Protein AF-A0A330LVT3-F1 (afdb_monomer)

Secondary structure (DSSP, 8-state):
----------------------------GGGTTTS-PPPPPHHHHHHHHHHHTTS-TT--HHHHHHHTTEEEEPPHHHHTTTGGGGTTS---GGGTT---TTS-HHHHHHHHHHHT--EEEEEETTTEEEEESSSSS-EEEEE-SSSEEEE---SSHHHHHHHHHHHHHHSTTTTTS-EEEEE--SSSHHHHTTHHHHHHH-TT-EEE--TTHHHHHHHH-

Structure (mmCIF, N/CA/C/O backbone):
data_AF-A0A330LVT3-F1
#
_entry.id   AF-A0A330LVT3-F1
#
loop_
_atom_site.group_PDB
_atom_site.id
_atom_site.type_symbol
_atom_site.label_atom_id
_atom_site.label_alt_id
_atom_site.label_comp_id
_atom_site.label_asym_id
_atom_site.label_entity_id
_atom_site.label_seq_id
_atom_site.pdbx_PDB_ins_code
_atom_site.Cartn_x
_atom_site.Cartn_y
_atom_site.Cartn_z
_atom_site.occupancy
_atom_site.B_iso_or_equiv
_atom_site.auth_seq_id
_atom_site.auth_comp_id
_atom_site.auth_asym_id
_atom_site.auth_atom_id
_atom_site.pdbx_PDB_model_num
ATOM 1 N N . MET A 1 1 ? 14.442 -32.867 -92.310 1.00 44.59 1 MET A N 1
ATOM 2 C CA . MET A 1 1 ? 15.066 -33.513 -91.132 1.00 44.59 1 MET A CA 1
ATOM 3 C C . MET A 1 1 ? 15.696 -32.451 -90.249 1.00 44.59 1 MET A C 1
ATOM 5 O O . MET A 1 1 ? 16.563 -31.747 -90.744 1.00 44.59 1 MET A O 1
ATOM 9 N N . LYS A 1 2 ? 15.258 -32.396 -88.984 1.00 39.38 2 LYS A N 1
ATOM 10 C CA . LYS A 1 2 ? 15.929 -31.926 -87.750 1.00 39.38 2 LYS A CA 1
ATOM 11 C C . LYS A 1 2 ? 14.963 -31.076 -86.918 1.00 39.38 2 LYS A C 1
ATOM 13 O O . LYS A 1 2 ? 14.725 -29.909 -87.192 1.00 39.38 2 LYS A O 1
ATOM 18 N N . LYS A 1 3 ? 14.361 -31.762 -85.945 1.00 43.44 3 LYS A N 1
ATOM 19 C CA . LYS A 1 3 ? 13.632 -31.210 -84.804 1.00 43.44 3 LYS A CA 1
ATOM 20 C C . LYS A 1 3 ? 14.670 -30.663 -83.822 1.00 43.44 3 LYS A C 1
ATOM 22 O O . LYS A 1 3 ? 15.648 -31.368 -83.578 1.00 43.44 3 LYS A O 1
ATOM 27 N N . THR A 1 4 ? 14.416 -29.516 -83.202 1.00 46.78 4 THR A N 1
ATOM 28 C CA . THR A 1 4 ? 15.104 -29.155 -81.955 1.00 46.78 4 THR A CA 1
ATOM 29 C C . THR A 1 4 ? 14.093 -28.546 -80.997 1.00 46.78 4 THR A C 1
ATOM 31 O O . THR A 1 4 ? 13.747 -27.373 -81.077 1.00 46.78 4 THR A O 1
ATOM 34 N N . THR A 1 5 ? 13.570 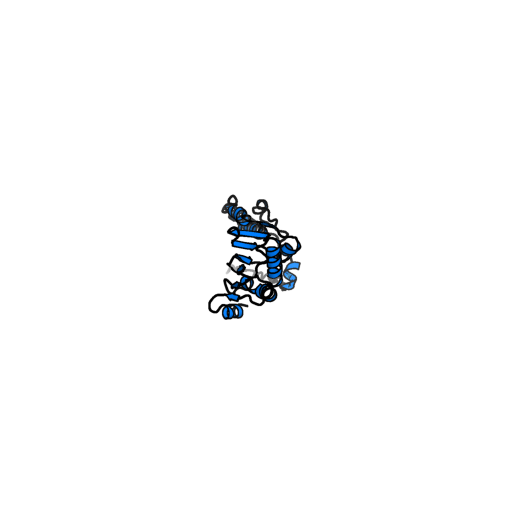-29.404 -80.129 1.00 47.59 5 THR A N 1
ATOM 35 C CA . THR A 1 5 ? 12.741 -29.058 -78.979 1.00 47.59 5 THR A CA 1
ATOM 36 C C . THR A 1 5 ? 13.689 -28.652 -77.852 1.00 47.59 5 THR A C 1
ATOM 38 O O . THR A 1 5 ? 14.523 -29.460 -77.446 1.00 47.59 5 THR A O 1
ATOM 41 N N . LEU A 1 6 ? 13.606 -27.414 -77.365 1.00 42.19 6 LEU A N 1
ATOM 42 C CA . LEU A 1 6 ? 14.367 -26.966 -76.199 1.00 42.19 6 LEU A CA 1
ATOM 43 C C . LEU A 1 6 ? 13.593 -27.375 -74.938 1.00 42.19 6 LEU A C 1
ATOM 45 O O . LEU A 1 6 ? 12.567 -26.782 -74.617 1.00 42.19 6 LEU A O 1
ATOM 49 N N . ALA A 1 7 ? 14.049 -28.429 -74.264 1.00 43.19 7 ALA A N 1
ATOM 50 C CA . ALA A 1 7 ? 13.515 -28.857 -72.976 1.00 43.19 7 ALA A CA 1
ATOM 51 C C . ALA A 1 7 ? 14.253 -28.116 -71.850 1.00 43.19 7 ALA A C 1
ATOM 53 O O . ALA A 1 7 ? 15.468 -28.247 -71.708 1.00 43.19 7 ALA A O 1
ATOM 54 N N . ILE A 1 8 ? 13.518 -27.339 -71.054 1.00 46.09 8 ILE A N 1
ATOM 55 C CA . ILE A 1 8 ? 14.016 -26.733 -69.816 1.00 46.09 8 ILE A CA 1
ATOM 56 C C . ILE A 1 8 ? 13.944 -27.811 -68.731 1.00 46.09 8 ILE A C 1
ATOM 58 O O . ILE A 1 8 ? 12.859 -28.200 -68.304 1.00 46.09 8 ILE A O 1
ATOM 62 N N . VAL A 1 9 ? 15.100 -28.314 -68.301 1.00 44.47 9 VAL A N 1
ATOM 63 C CA . VAL A 1 9 ? 15.217 -29.193 -67.133 1.00 44.47 9 VAL A CA 1
ATOM 64 C C . VAL A 1 9 ? 15.277 -28.301 -65.896 1.00 44.47 9 VAL A C 1
ATOM 66 O O . VAL A 1 9 ? 16.320 -27.734 -65.584 1.00 44.47 9 VAL A O 1
ATOM 69 N N . ILE A 1 10 ? 14.149 -28.152 -65.201 1.00 49.84 10 ILE A N 1
ATOM 70 C CA . ILE A 1 10 ? 14.133 -27.648 -63.825 1.00 49.84 10 ILE A CA 1
ATOM 71 C C . ILE A 1 10 ? 14.591 -28.814 -62.952 1.00 49.84 10 ILE A C 1
ATOM 73 O O . ILE A 1 10 ? 13.830 -29.747 -62.698 1.00 49.84 10 ILE A O 1
ATOM 77 N N . SER A 1 11 ? 15.855 -28.799 -62.533 1.00 46.47 11 SER A N 1
ATOM 78 C CA . SER A 1 11 ? 16.334 -29.694 -61.487 1.00 46.47 11 SER A CA 1
ATOM 79 C C . SER A 1 11 ? 15.692 -29.275 -60.165 1.00 46.47 11 SER A C 1
ATOM 81 O O . SER A 1 11 ? 16.076 -28.296 -59.528 1.00 46.47 11 SER A O 1
ATOM 83 N N . SER A 1 12 ? 14.680 -30.026 -59.746 1.00 46.94 12 SER A N 1
ATOM 84 C CA . SER A 1 12 ? 14.160 -29.995 -58.387 1.00 46.94 12 SER A CA 1
ATOM 85 C C . SER A 1 12 ? 15.237 -30.517 -57.431 1.00 46.94 12 SER A C 1
ATOM 87 O O . SER A 1 12 ? 15.300 -31.712 -57.145 1.00 46.94 12 SER A O 1
ATOM 89 N N . LEU A 1 13 ? 16.106 -29.631 -56.940 1.00 45.09 13 LEU A N 1
ATOM 90 C CA . LEU A 1 13 ? 16.836 -29.877 -55.700 1.00 45.09 13 LEU A CA 1
ATOM 91 C C . LEU A 1 13 ? 15.829 -29.780 -54.552 1.00 45.09 13 LEU A C 1
ATOM 93 O O . LEU A 1 13 ? 15.596 -28.713 -53.991 1.00 45.09 13 LEU A O 1
ATOM 97 N N . SER A 1 14 ? 15.206 -30.905 -54.213 1.00 52.53 14 SER A N 1
ATOM 98 C CA . SER A 1 14 ? 14.571 -31.074 -52.913 1.00 52.53 14 SER A CA 1
ATOM 99 C C . SER A 1 14 ? 15.683 -31.151 -51.868 1.00 52.53 14 SER A C 1
ATOM 101 O O . SER A 1 14 ? 16.229 -32.222 -51.603 1.00 52.53 14 SER A O 1
ATOM 103 N N . LEU A 1 15 ? 16.066 -30.002 -51.312 1.00 50.75 15 LEU A N 1
ATOM 104 C CA . LEU A 1 15 ? 16.794 -29.971 -50.051 1.00 50.75 15 LEU A CA 1
ATOM 105 C C . LEU A 1 15 ? 15.863 -30.559 -48.994 1.00 50.75 15 LEU A C 1
ATOM 107 O O . LEU A 1 15 ? 14.790 -30.014 -48.734 1.00 50.75 15 LEU A O 1
ATOM 111 N N . SER A 1 16 ? 16.263 -31.682 -48.408 1.00 48.62 16 SER A N 1
ATOM 112 C CA . SER A 1 16 ? 15.672 -32.180 -47.174 1.00 48.62 16 SER A CA 1
ATOM 113 C C . SER A 1 16 ? 15.855 -31.087 -46.125 1.00 48.62 16 SER A C 1
ATOM 115 O O . SER A 1 16 ? 16.943 -30.929 -45.572 1.00 48.62 16 SER A O 1
ATOM 117 N N . VAL A 1 17 ? 14.821 -30.281 -45.888 1.00 50.72 17 VAL A N 1
ATOM 118 C CA . VAL A 1 17 ? 14.767 -29.441 -44.696 1.00 50.72 17 VAL A CA 1
ATOM 119 C C . VAL A 1 17 ? 14.735 -30.419 -43.534 1.00 50.72 17 VAL A C 1
ATOM 121 O O . VAL A 1 17 ? 13.721 -31.062 -43.272 1.00 50.72 17 VAL A O 1
ATOM 124 N N . ILE A 1 18 ? 15.881 -30.588 -42.883 1.00 54.03 18 ILE A N 1
ATOM 125 C CA . ILE A 1 18 ? 15.928 -31.176 -41.556 1.00 54.03 18 ILE A CA 1
ATOM 126 C C . ILE A 1 18 ? 15.180 -30.163 -40.696 1.00 54.03 18 ILE A C 1
ATOM 128 O O . ILE A 1 18 ? 15.684 -29.067 -40.448 1.00 54.03 18 ILE A O 1
ATOM 132 N N . ALA A 1 19 ? 13.939 -30.484 -40.331 1.00 48.78 19 ALA A N 1
ATOM 133 C CA . ALA A 1 19 ? 13.282 -29.793 -39.240 1.00 48.78 19 ALA A CA 1
ATOM 134 C C . ALA A 1 19 ? 14.240 -29.905 -38.053 1.00 48.78 19 ALA A C 1
ATOM 136 O O . ALA A 1 19 ? 14.563 -31.014 -37.625 1.00 48.78 19 ALA A O 1
ATOM 137 N N . ALA A 1 20 ? 14.785 -28.773 -37.608 1.00 50.19 20 ALA A N 1
ATOM 138 C CA . ALA A 1 20 ? 15.537 -28.745 -36.371 1.00 50.19 20 ALA A CA 1
ATOM 139 C C . ALA A 1 20 ? 14.596 -29.287 -35.296 1.00 50.19 20 ALA A C 1
ATOM 141 O O . ALA A 1 20 ? 13.497 -28.761 -35.127 1.00 50.19 20 ALA A O 1
ATOM 142 N N . ASP A 1 21 ? 15.006 -30.368 -34.640 1.00 43.94 21 ASP A N 1
ATOM 143 C CA . ASP A 1 21 ? 14.327 -30.884 -33.465 1.00 43.94 21 ASP A CA 1
ATOM 144 C C . ASP A 1 21 ? 14.275 -29.745 -32.442 1.00 43.94 21 ASP A C 1
ATOM 146 O O . ASP A 1 21 ? 15.285 -29.345 -31.858 1.00 43.94 21 ASP A O 1
ATOM 150 N N . HIS A 1 22 ? 13.115 -29.105 -32.335 1.00 50.31 22 HIS A N 1
ATOM 151 C CA . HIS A 1 22 ? 12.857 -28.115 -31.311 1.00 50.31 22 HIS A CA 1
ATOM 152 C C . HIS A 1 22 ? 12.508 -28.907 -30.063 1.00 50.31 22 HIS A C 1
ATOM 154 O O . HIS A 1 22 ? 11.337 -29.137 -29.772 1.00 50.31 22 HIS A O 1
ATOM 160 N N . GLY A 1 23 ? 13.546 -29.352 -29.351 1.00 39.41 23 GLY A N 1
ATOM 161 C CA . GLY A 1 23 ? 13.412 -29.802 -27.977 1.00 39.41 23 GLY A CA 1
ATOM 162 C C . GLY A 1 23 ? 12.744 -28.684 -27.187 1.00 39.41 23 GLY A C 1
ATOM 163 O O . GLY A 1 23 ? 13.381 -27.701 -26.812 1.00 39.41 23 GLY A O 1
ATOM 164 N N . HIS A 1 24 ? 11.431 -28.784 -27.016 1.00 48.84 24 HIS A N 1
ATOM 165 C CA . HIS A 1 24 ? 10.685 -27.889 -26.159 1.00 48.84 24 HIS A CA 1
ATOM 166 C C . HIS A 1 24 ? 10.951 -28.351 -24.738 1.00 48.84 24 HIS A C 1
ATOM 168 O O . HIS A 1 24 ? 10.282 -29.242 -24.222 1.00 48.84 24 HIS A O 1
ATOM 174 N N . ASP A 1 25 ? 11.979 -27.767 -24.132 1.00 57.00 25 ASP A N 1
ATOM 175 C CA . ASP A 1 25 ? 12.187 -27.889 -22.703 1.00 57.00 25 ASP A CA 1
ATOM 176 C C . ASP A 1 25 ? 10.969 -27.243 -22.035 1.00 57.00 25 ASP A C 1
ATOM 178 O O . ASP A 1 25 ? 10.753 -26.027 -22.107 1.00 57.00 25 ASP A O 1
ATOM 182 N N . HIS A 1 26 ? 10.079 -28.075 -21.499 1.00 55.88 26 HIS A N 1
ATOM 183 C CA . HIS A 1 26 ? 8.904 -27.605 -20.788 1.00 55.88 26 HIS A CA 1
ATOM 184 C C . HIS A 1 26 ? 9.382 -27.063 -19.446 1.00 55.88 26 HIS A C 1
ATOM 186 O O . HIS A 1 26 ? 9.408 -27.780 -18.448 1.00 55.88 26 HIS A O 1
ATOM 192 N N . ALA A 1 27 ? 9.788 -25.792 -19.435 1.00 56.72 27 ALA A N 1
ATOM 193 C CA . ALA A 1 27 ? 10.097 -25.078 -18.210 1.00 56.72 27 ALA A CA 1
ATOM 194 C C . ALA A 1 27 ? 8.871 -25.155 -17.293 1.00 56.72 27 ALA A C 1
ATOM 196 O O . ALA A 1 27 ? 7.823 -24.561 -17.557 1.00 56.72 27 ALA A O 1
ATOM 197 N N . HIS A 1 28 ? 8.989 -25.945 -16.230 1.00 61.09 28 HIS A N 1
ATOM 198 C CA . HIS A 1 28 ? 7.961 -26.035 -15.211 1.00 61.09 28 HIS A CA 1
ATOM 199 C C . HIS A 1 28 ? 7.923 -24.691 -14.471 1.00 61.09 28 HIS A C 1
ATOM 201 O O . HIS A 1 28 ? 8.972 -24.084 -14.241 1.00 61.09 28 HIS A O 1
ATOM 207 N N . LEU A 1 29 ? 6.739 -24.207 -14.075 1.00 60.25 29 LEU A N 1
ATOM 208 C CA . LEU A 1 29 ? 6.608 -22.909 -13.386 1.00 60.25 29 LEU A CA 1
ATOM 209 C C . LEU A 1 29 ? 7.545 -22.802 -12.166 1.00 60.25 29 LEU A C 1
ATOM 211 O O . LEU A 1 29 ? 8.036 -21.726 -11.842 1.00 60.25 29 LEU A O 1
ATOM 215 N N . SER A 1 30 ? 7.827 -23.940 -11.524 1.00 66.00 30 SER A N 1
ATOM 216 C CA . SER A 1 30 ? 8.711 -24.054 -10.361 1.00 66.00 30 SER A CA 1
ATOM 217 C C . SER A 1 30 ? 10.198 -23.836 -10.654 1.00 66.00 30 SER A C 1
ATOM 219 O O . SER A 1 30 ? 10.938 -23.565 -9.720 1.00 66.00 30 SER A O 1
ATOM 221 N N . THR A 1 31 ? 10.646 -23.952 -11.908 1.00 64.31 31 THR A N 1
ATOM 222 C CA . THR A 1 31 ? 12.057 -23.767 -12.301 1.00 64.31 31 THR A CA 1
ATOM 223 C C . THR A 1 31 ? 12.284 -22.454 -13.045 1.00 64.31 31 THR A C 1
ATOM 225 O O . THR A 1 31 ? 13.398 -22.176 -13.469 1.00 64.31 31 THR A O 1
ATOM 228 N N . ILE A 1 32 ? 11.252 -21.619 -13.233 1.00 67.88 32 ILE A N 1
ATOM 229 C CA . ILE A 1 32 ? 11.347 -20.404 -14.063 1.00 67.88 32 ILE A CA 1
ATOM 230 C C . ILE A 1 32 ? 12.410 -19.414 -13.555 1.00 67.88 32 ILE A C 1
ATOM 232 O O . ILE A 1 32 ? 13.021 -18.708 -14.350 1.00 67.88 32 ILE A O 1
ATOM 236 N N . GLY A 1 33 ? 12.672 -19.408 -12.242 1.00 64.88 33 GLY A N 1
ATOM 237 C CA . GLY A 1 33 ? 13.724 -18.596 -11.628 1.00 64.88 33 GLY A CA 1
ATOM 238 C C . GLY A 1 33 ? 15.147 -19.087 -11.915 1.00 64.88 33 GLY A C 1
ATOM 239 O O . GLY A 1 33 ? 16.079 -18.294 -11.848 1.00 64.88 33 GLY A O 1
ATOM 240 N N . GLU A 1 34 ? 15.322 -20.362 -12.269 1.00 75.56 34 GLU A N 1
ATOM 241 C CA . GLU A 1 34 ? 16.630 -20.978 -12.543 1.00 75.56 34 GLU A CA 1
ATOM 242 C C . GLU A 1 34 ? 17.098 -20.732 -13.983 1.00 75.56 34 GLU A C 1
ATOM 244 O O . GLU A 1 34 ? 18.296 -20.715 -14.255 1.00 75.56 34 GLU A O 1
ATOM 249 N N . HIS A 1 35 ? 16.159 -20.501 -14.905 1.00 71.12 35 HIS A N 1
ATOM 250 C CA . HIS A 1 35 ? 16.455 -20.295 -16.328 1.00 71.12 35 HIS A CA 1
ATOM 251 C C . HIS A 1 35 ? 16.937 -18.876 -16.652 1.00 71.12 35 HIS A C 1
ATOM 253 O O . HIS A 1 35 ? 17.556 -18.663 -17.694 1.00 71.12 35 HIS A O 1
ATOM 259 N N . GLY A 1 36 ? 16.680 -17.915 -15.758 1.00 74.00 36 GLY A N 1
ATOM 260 C CA . GLY A 1 36 ? 17.008 -16.505 -15.959 1.00 74.00 36 GLY A CA 1
ATOM 261 C C . GLY A 1 36 ? 16.250 -15.851 -17.126 1.00 74.00 36 GLY A C 1
ATOM 262 O O . GLY A 1 36 ? 15.649 -16.500 -17.983 1.00 74.00 36 GLY A O 1
ATOM 263 N N . GLY A 1 37 ? 16.255 -14.518 -17.159 1.00 84.12 37 GLY A N 1
ATOM 264 C CA . GLY A 1 37 ? 15.782 -13.757 -18.318 1.00 84.12 37 GLY A CA 1
ATOM 265 C C . GLY A 1 37 ? 16.881 -13.617 -19.374 1.00 84.12 37 GLY A C 1
ATOM 266 O O . GLY A 1 37 ? 18.060 -13.561 -19.038 1.00 84.12 37 GLY A O 1
ATOM 267 N N . LYS A 1 38 ? 16.503 -13.518 -20.655 1.00 91.25 38 LYS A N 1
ATOM 268 C CA . LYS A 1 38 ? 17.415 -13.031 -21.705 1.00 91.25 38 LYS A CA 1
ATOM 269 C C . LYS A 1 38 ? 17.550 -11.512 -21.602 1.00 91.25 38 LYS A C 1
ATOM 271 O O . LYS A 1 38 ? 16.599 -10.841 -21.198 1.00 91.25 38 LYS A O 1
ATOM 276 N N . ASP A 1 39 ? 18.679 -10.980 -22.057 1.00 95.00 39 ASP A N 1
ATOM 277 C CA . ASP A 1 39 ? 18.863 -9.535 -22.192 1.00 95.00 39 ASP A CA 1
ATOM 278 C C . ASP A 1 39 ? 17.798 -8.908 -23.105 1.00 95.00 39 ASP A C 1
ATOM 280 O O . ASP A 1 39 ? 17.290 -9.536 -24.045 1.00 95.00 39 ASP A O 1
ATOM 284 N N . ALA A 1 40 ? 17.479 -7.639 -22.845 1.00 97.25 40 ALA A N 1
ATOM 285 C CA . ALA A 1 40 ? 16.565 -6.876 -23.679 1.00 97.25 40 ALA A CA 1
ATOM 286 C C . ALA A 1 40 ? 17.103 -6.784 -25.115 1.00 97.25 40 ALA A C 1
ATOM 288 O O . ALA A 1 40 ? 18.251 -6.416 -25.365 1.00 97.25 40 ALA A O 1
ATOM 289 N N . THR A 1 41 ? 16.258 -7.109 -26.093 1.00 98.44 41 THR A N 1
ATOM 290 C CA . THR A 1 41 ? 16.647 -6.983 -27.501 1.00 98.44 41 THR A CA 1
ATOM 291 C C . THR A 1 41 ? 16.834 -5.513 -27.880 1.00 98.44 41 THR A C 1
ATOM 293 O O . THR A 1 41 ? 16.239 -4.623 -27.273 1.00 98.44 41 THR A O 1
ATOM 296 N N . LYS A 1 42 ? 17.564 -5.241 -28.970 1.00 98.56 42 LYS A N 1
ATOM 297 C CA . LYS A 1 42 ? 17.674 -3.878 -29.524 1.00 98.56 42 LYS A CA 1
ATOM 298 C C . LYS A 1 42 ? 16.308 -3.229 -29.772 1.00 98.56 42 LYS A C 1
ATOM 300 O O . LYS A 1 42 ? 16.156 -2.037 -29.532 1.00 98.56 42 LYS A O 1
ATOM 305 N N . ALA A 1 43 ? 15.323 -4.012 -30.219 1.00 98.62 43 ALA A N 1
ATOM 306 C CA . ALA A 1 43 ? 13.964 -3.528 -30.442 1.00 98.62 43 ALA A CA 1
ATOM 307 C C . ALA A 1 43 ? 13.272 -3.130 -29.125 1.00 98.62 43 ALA A C 1
ATOM 309 O O . ALA A 1 43 ? 12.646 -2.076 -29.065 1.00 98.62 43 ALA A O 1
ATOM 310 N N . THR A 1 44 ? 13.430 -3.929 -28.063 1.00 98.69 44 THR A N 1
ATOM 311 C CA . THR A 1 44 ? 12.914 -3.626 -26.715 1.00 98.69 44 THR A CA 1
ATOM 312 C C . THR A 1 44 ? 13.546 -2.356 -26.147 1.00 98.69 44 THR A C 1
ATOM 314 O O . THR A 1 44 ? 12.825 -1.459 -25.717 1.00 98.69 44 THR A O 1
ATOM 317 N N . ILE A 1 45 ? 14.877 -2.248 -26.214 1.00 98.75 45 ILE A N 1
ATOM 318 C CA . ILE A 1 45 ? 15.632 -1.078 -25.743 1.00 98.75 45 ILE A CA 1
ATOM 319 C C . ILE A 1 45 ? 15.183 0.178 -26.491 1.00 98.75 45 ILE A C 1
ATOM 321 O O . ILE A 1 45 ? 14.877 1.201 -25.882 1.00 98.75 45 ILE A O 1
ATOM 325 N N . GLN A 1 46 ? 15.092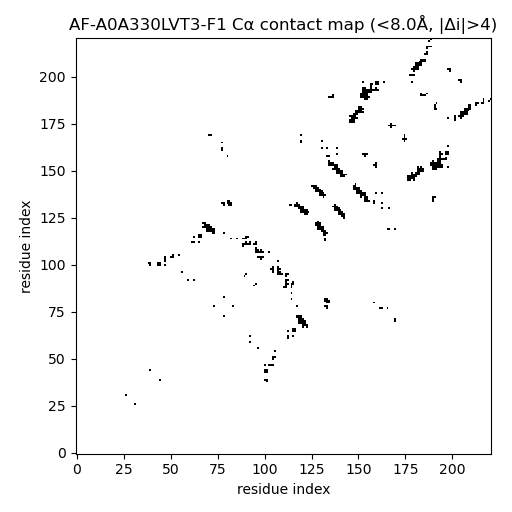 0.099 -27.822 1.00 98.69 46 GLN A N 1
ATOM 326 C CA . GLN A 1 46 ? 14.634 1.214 -28.642 1.00 98.69 46 GLN A CA 1
ATOM 327 C C . GLN A 1 46 ? 13.208 1.632 -28.270 1.00 98.69 46 GLN A C 1
ATOM 329 O O . GLN A 1 46 ? 12.960 2.820 -28.093 1.00 98.69 46 GLN A O 1
ATOM 334 N N . TYR A 1 47 ? 12.285 0.679 -28.104 1.00 98.69 47 TYR A N 1
ATOM 335 C CA . TYR A 1 47 ? 10.913 0.983 -27.699 1.00 98.69 47 TYR A CA 1
ATOM 336 C C . TYR A 1 47 ? 10.858 1.689 -26.338 1.00 98.69 47 TYR A C 1
ATOM 338 O O . TYR A 1 47 ? 10.210 2.727 -26.220 1.00 98.69 47 TYR A O 1
ATOM 346 N N . ASN A 1 48 ? 11.568 1.173 -25.329 1.00 98.75 48 ASN A N 1
ATOM 347 C CA . ASN A 1 48 ? 11.611 1.778 -23.997 1.00 98.75 48 ASN A CA 1
ATOM 348 C C . ASN A 1 48 ? 12.195 3.198 -24.042 1.00 98.75 48 ASN A C 1
ATOM 350 O O . ASN A 1 48 ? 11.605 4.112 -23.466 1.00 98.75 48 ASN A O 1
ATOM 354 N N . ASN A 1 49 ? 13.282 3.409 -24.789 1.00 98.25 49 ASN A N 1
ATOM 355 C CA . ASN A 1 49 ? 13.911 4.721 -24.950 1.00 98.25 49 ASN A CA 1
ATOM 356 C C . ASN A 1 49 ? 13.012 5.730 -25.679 1.00 98.25 49 ASN A C 1
ATOM 358 O O . ASN A 1 49 ? 12.950 6.893 -25.282 1.00 98.25 49 ASN A O 1
ATOM 362 N N . GLU A 1 50 ? 12.300 5.320 -26.733 1.00 98.50 50 GLU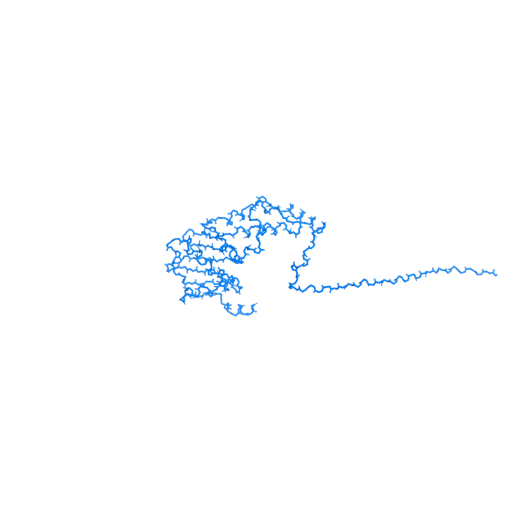 A N 1
ATOM 363 C CA . GLU A 1 50 ? 11.349 6.208 -27.414 1.00 98.50 50 GLU A CA 1
ATOM 364 C C . GLU A 1 50 ? 10.125 6.508 -26.541 1.00 98.50 50 GLU A C 1
ATOM 366 O O . GLU A 1 50 ? 9.677 7.652 -26.485 1.00 98.50 50 GLU A O 1
ATOM 371 N N . PHE A 1 51 ? 9.618 5.520 -25.799 1.00 98.44 51 PHE A N 1
ATOM 372 C CA . PHE A 1 51 ? 8.508 5.720 -24.872 1.00 98.44 51 PHE A CA 1
ATOM 373 C C . PHE A 1 51 ? 8.887 6.666 -23.726 1.00 98.44 51 PHE A C 1
ATOM 375 O O . PHE A 1 51 ? 8.114 7.571 -23.414 1.00 98.44 51 PHE A O 1
ATOM 382 N N . ALA A 1 52 ? 10.096 6.538 -23.164 1.00 97.88 52 ALA A N 1
ATOM 383 C CA . ALA A 1 52 ? 10.615 7.427 -22.122 1.00 97.88 52 ALA A CA 1
ATOM 384 C C . ALA A 1 52 ? 10.523 8.908 -22.529 1.00 97.88 52 ALA A C 1
ATOM 386 O O . ALA A 1 52 ? 10.084 9.742 -21.742 1.00 97.88 52 ALA A O 1
ATOM 387 N N . LYS A 1 53 ? 10.846 9.245 -23.785 1.00 97.88 53 LYS A N 1
ATOM 388 C CA . LYS A 1 53 ? 10.799 10.631 -24.292 1.00 97.88 53 LYS A CA 1
ATOM 389 C C . LYS A 1 53 ? 9.400 11.256 -24.266 1.00 97.88 53 LYS A C 1
ATOM 391 O O . LYS A 1 53 ? 9.288 12.477 -24.342 1.00 97.88 53 LYS A O 1
ATOM 396 N N . THR A 1 54 ? 8.344 10.445 -24.178 1.00 97.88 54 THR A N 1
ATOM 397 C CA . THR A 1 54 ? 6.951 10.914 -24.090 1.00 97.88 54 THR A CA 1
ATOM 398 C C . THR A 1 54 ? 6.483 11.175 -22.655 1.00 97.88 54 THR A C 1
ATOM 400 O O . THR A 1 54 ? 5.429 11.779 -22.459 1.00 97.88 54 THR A O 1
ATOM 403 N N . LEU A 1 55 ? 7.252 10.738 -21.651 1.00 96.50 55 LEU A N 1
ATOM 404 C CA . LEU A 1 55 ? 6.893 10.833 -20.238 1.00 96.50 55 LEU A CA 1
ATOM 405 C C . LEU A 1 55 ? 7.414 12.129 -19.609 1.00 96.50 55 LEU A C 1
ATOM 407 O O . LEU A 1 55 ? 8.476 12.647 -19.953 1.00 96.50 55 LEU A O 1
ATOM 411 N N . ASN A 1 56 ? 6.678 12.641 -18.622 1.00 96.06 56 ASN A N 1
ATOM 412 C CA . ASN A 1 56 ? 7.083 13.816 -17.857 1.00 96.06 56 ASN A CA 1
ATOM 413 C C . ASN A 1 56 ? 7.830 13.421 -16.572 1.00 96.06 56 ASN A C 1
ATOM 415 O O . ASN A 1 56 ? 7.277 13.490 -15.477 1.00 96.06 56 ASN A O 1
ATOM 419 N N . PHE A 1 57 ? 9.099 13.034 -16.693 1.00 94.94 57 PHE A N 1
ATOM 420 C CA . PHE A 1 57 ? 9.916 12.623 -15.540 1.00 94.94 57 PHE A CA 1
ATOM 421 C C . PHE A 1 57 ? 10.172 13.734 -14.511 1.00 94.94 57 PHE A C 1
ATOM 423 O O . PHE A 1 57 ? 10.373 13.458 -13.328 1.00 94.94 57 PHE A O 1
ATOM 430 N N . LYS A 1 58 ? 10.074 15.003 -14.933 1.00 95.81 58 LYS A N 1
ATOM 431 C CA . LYS A 1 58 ? 10.203 16.169 -14.044 1.00 95.81 58 LYS A CA 1
ATOM 432 C C . LYS A 1 58 ? 9.052 16.282 -13.039 1.00 95.81 58 LYS A C 1
ATOM 434 O O . LYS A 1 58 ? 9.184 16.999 -12.052 1.00 95.81 58 LYS A O 1
ATOM 439 N N . ASP A 1 59 ? 7.923 15.619 -13.288 1.00 96.50 59 ASP A N 1
ATOM 440 C CA . ASP A 1 59 ? 6.789 15.608 -12.368 1.00 96.50 59 ASP A CA 1
ATOM 441 C C . ASP A 1 59 ? 6.988 14.581 -11.252 1.00 96.50 59 ASP A C 1
ATOM 443 O O . ASP A 1 59 ? 6.716 13.389 -11.412 1.00 96.50 59 ASP A O 1
ATOM 447 N N . VAL A 1 60 ? 7.455 15.061 -10.103 1.00 95.81 60 VAL A N 1
ATOM 448 C CA . VAL A 1 60 ? 7.732 14.247 -8.910 1.00 95.81 60 VAL A CA 1
ATOM 449 C C . VAL A 1 60 ? 6.623 14.308 -7.856 1.00 95.81 60 VAL A C 1
ATOM 451 O O . VAL A 1 60 ? 6.775 13.740 -6.777 1.00 95.81 60 VAL A O 1
ATOM 454 N N . ARG A 1 61 ? 5.470 14.919 -8.164 1.00 97.19 61 ARG A N 1
ATOM 455 C CA . ARG A 1 61 ? 4.369 15.109 -7.197 1.00 97.19 61 ARG A CA 1
ATOM 456 C C . ARG A 1 61 ? 3.873 13.805 -6.580 1.00 97.19 61 ARG A C 1
ATOM 458 O O . ARG A 1 61 ? 3.421 13.794 -5.440 1.00 97.19 61 ARG A O 1
ATOM 465 N N . ALA A 1 62 ? 3.936 12.699 -7.322 1.00 96.06 62 ALA A N 1
ATOM 466 C CA . ALA A 1 62 ? 3.562 11.386 -6.803 1.00 96.06 62 ALA A CA 1
ATOM 467 C C . ALA A 1 62 ? 4.453 10.960 -5.621 1.00 96.06 62 ALA A C 1
ATOM 469 O O . ALA A 1 62 ? 3.932 10.504 -4.607 1.00 96.06 62 ALA A O 1
ATOM 470 N N . PHE A 1 63 ? 5.767 11.191 -5.711 1.00 95.44 63 PHE A N 1
ATOM 471 C CA . PHE A 1 63 ? 6.728 10.897 -4.643 1.00 95.44 63 PHE A CA 1
ATOM 472 C C . PHE A 1 63 ? 6.538 11.832 -3.443 1.00 95.44 63 PHE A C 1
ATOM 474 O O . PHE A 1 63 ? 6.511 11.380 -2.300 1.00 95.44 63 PHE A O 1
ATOM 481 N N . GLU A 1 64 ? 6.318 13.125 -3.698 1.00 95.62 64 GLU A N 1
ATOM 482 C CA . GLU A 1 64 ? 6.009 14.108 -2.650 1.00 95.62 64 GLU A CA 1
ATOM 483 C C . GLU A 1 64 ? 4.736 13.723 -1.878 1.00 95.62 64 GLU A C 1
ATOM 485 O O . GLU A 1 64 ? 4.716 13.728 -0.646 1.00 95.62 64 GLU A O 1
ATOM 490 N N . ASN A 1 65 ? 3.678 13.339 -2.599 1.00 96.25 65 ASN A N 1
ATOM 491 C CA . ASN A 1 65 ? 2.420 12.894 -2.005 1.00 96.25 65 ASN A CA 1
ATOM 492 C C . ASN A 1 65 ? 2.567 11.571 -1.248 1.00 96.25 65 ASN A C 1
ATOM 494 O O . ASN A 1 65 ? 1.916 11.401 -0.218 1.00 96.25 65 ASN A O 1
ATOM 498 N N . ASN A 1 66 ? 3.407 10.652 -1.734 1.00 94.50 66 ASN A N 1
ATOM 499 C CA . ASN A 1 66 ? 3.677 9.387 -1.056 1.00 94.50 66 ASN A CA 1
ATOM 500 C C . ASN A 1 66 ? 4.318 9.608 0.320 1.00 94.50 66 ASN A C 1
ATOM 502 O O . ASN A 1 66 ? 3.919 8.965 1.283 1.00 94.50 66 ASN A O 1
ATOM 506 N N . ASN A 1 67 ? 5.245 10.564 0.431 1.00 92.12 67 ASN A N 1
ATOM 507 C CA . A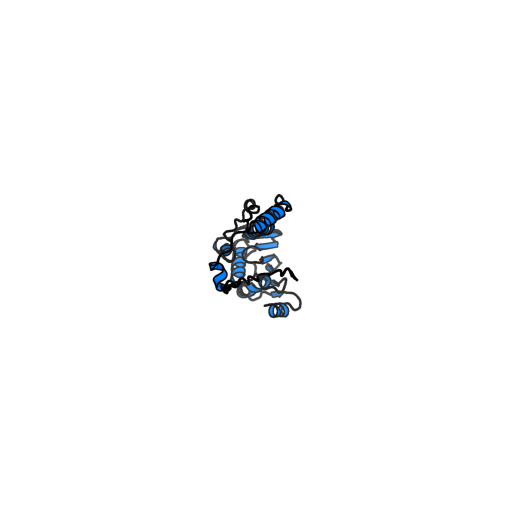SN A 1 67 ? 5.977 10.835 1.674 1.00 92.12 67 ASN A CA 1
ATOM 508 C C . ASN A 1 67 ? 5.219 11.750 2.647 1.00 92.12 67 ASN A C 1
ATOM 510 O O . ASN A 1 67 ? 5.600 11.900 3.812 1.00 92.12 67 ASN A O 1
ATOM 514 N N . ARG A 1 68 ? 4.134 12.386 2.195 1.00 96.06 68 ARG A N 1
ATOM 515 C CA . ARG A 1 68 ? 3.378 13.336 3.010 1.00 96.06 68 ARG A CA 1
ATOM 516 C C . ARG A 1 68 ? 2.725 12.645 4.208 1.00 96.06 68 ARG A C 1
ATOM 518 O O . ARG A 1 68 ? 1.943 11.709 4.060 1.00 96.06 68 ARG A O 1
ATOM 525 N N . GLY A 1 69 ? 2.990 13.190 5.394 1.00 96.25 69 GLY A N 1
ATOM 526 C CA . GLY A 1 69 ? 2.414 12.703 6.645 1.00 96.25 69 GLY A CA 1
ATOM 527 C C . GLY A 1 69 ? 3.098 11.454 7.195 1.00 96.25 69 GLY A C 1
ATOM 528 O O . GLY A 1 69 ? 2.558 10.859 8.115 1.00 96.25 69 GLY A O 1
ATOM 529 N N . LEU A 1 70 ? 4.254 11.040 6.669 1.00 96.75 70 LEU A N 1
ATOM 530 C CA . LEU A 1 70 ? 5.054 9.974 7.273 1.00 96.75 70 LEU A CA 1
ATOM 531 C C . LEU A 1 70 ? 5.417 10.345 8.721 1.00 96.75 70 LEU A C 1
ATOM 533 O O . LEU A 1 70 ? 6.015 11.393 8.960 1.00 96.75 70 LEU A O 1
ATOM 537 N N . ILE A 1 71 ? 5.035 9.496 9.677 1.00 95.00 71 ILE A N 1
ATOM 538 C CA . ILE A 1 71 ? 5.306 9.701 11.110 1.00 95.00 71 ILE A CA 1
ATOM 539 C C . ILE A 1 71 ? 6.227 8.637 11.707 1.00 95.00 71 ILE A C 1
ATOM 541 O O . ILE A 1 71 ? 6.867 8.900 12.722 1.00 95.00 71 ILE A O 1
ATOM 545 N N . ALA A 1 72 ? 6.311 7.458 11.088 1.00 95.25 72 ALA A N 1
ATOM 546 C CA . ALA A 1 72 ? 7.253 6.412 11.468 1.00 95.25 72 ALA A CA 1
ATOM 547 C C . ALA A 1 72 ? 7.596 5.537 10.260 1.00 95.25 72 ALA A C 1
ATOM 549 O O . ALA A 1 72 ? 6.697 5.059 9.566 1.00 95.25 72 ALA A O 1
ATOM 550 N N . GLU A 1 73 ? 8.887 5.312 10.038 1.00 94.56 73 GLU A N 1
ATOM 551 C CA . GLU A 1 73 ? 9.401 4.372 9.040 1.00 94.56 73 GLU A CA 1
ATOM 552 C C . GLU A 1 73 ? 9.478 2.955 9.617 1.00 94.56 73 GLU A C 1
ATOM 554 O O . GLU A 1 73 ? 9.616 2.769 10.829 1.00 94.56 73 GLU A O 1
ATOM 559 N N . PHE A 1 74 ? 9.370 1.947 8.755 1.00 91.19 74 PHE A N 1
ATOM 560 C CA . PHE A 1 74 ? 9.476 0.552 9.162 1.00 91.19 74 PHE A CA 1
ATOM 561 C C . PHE A 1 74 ? 10.837 0.229 9.769 1.00 91.19 74 PHE A C 1
ATOM 563 O O . PHE A 1 74 ? 11.884 0.596 9.239 1.00 91.19 74 PHE A O 1
ATOM 570 N N . ASP A 1 75 ? 10.813 -0.567 10.837 1.00 82.50 75 ASP A N 1
ATOM 571 C CA . ASP A 1 75 ? 11.970 -1.374 11.187 1.00 82.50 75 ASP A CA 1
ATOM 572 C C . ASP A 1 75 ? 12.162 -2.500 10.156 1.00 82.50 75 ASP A C 1
ATOM 574 O O . ASP A 1 75 ? 11.280 -2.806 9.343 1.00 82.50 75 ASP A O 1
ATOM 578 N N . GLN A 1 76 ? 13.328 -3.145 10.194 1.00 81.44 76 GLN A N 1
ATOM 579 C CA . GLN A 1 76 ? 13.634 -4.242 9.280 1.00 81.44 76 GLN A CA 1
ATOM 580 C C . GLN A 1 76 ? 12.577 -5.357 9.363 1.00 81.44 76 GLN A C 1
ATOM 582 O O . GLN A 1 76 ? 12.079 -5.814 8.342 1.00 81.44 76 GLN A O 1
ATOM 587 N N . ALA A 1 77 ? 12.147 -5.738 10.570 1.00 80.25 77 ALA A N 1
ATOM 588 C CA . ALA A 1 77 ? 11.162 -6.803 10.757 1.00 80.25 77 ALA A CA 1
ATOM 589 C C . ALA A 1 77 ? 9.810 -6.518 10.070 1.00 80.25 77 ALA A C 1
ATOM 591 O O . ALA A 1 77 ? 9.187 -7.437 9.535 1.00 80.25 77 ALA A O 1
ATOM 592 N N . THR A 1 78 ? 9.354 -5.263 10.079 1.00 79.69 78 THR A N 1
ATOM 593 C CA . THR A 1 78 ? 8.103 -4.835 9.439 1.00 79.69 78 THR A CA 1
ATOM 594 C C . THR A 1 78 ? 8.263 -4.710 7.925 1.00 79.69 78 THR A C 1
ATOM 596 O O . THR A 1 78 ? 7.394 -5.168 7.182 1.00 79.69 78 THR A O 1
ATOM 599 N N . GLY A 1 79 ? 9.384 -4.148 7.461 1.00 78.81 79 GLY A N 1
ATOM 600 C CA . GLY A 1 79 ? 9.680 -4.002 6.035 1.00 78.81 79 GLY A CA 1
ATOM 601 C C . GLY A 1 79 ? 9.886 -5.340 5.317 1.00 78.81 79 GLY A C 1
ATOM 602 O O . GLY A 1 79 ? 9.458 -5.504 4.176 1.00 78.81 79 GLY A O 1
ATOM 603 N N . ASP A 1 80 ? 10.462 -6.325 6.000 1.00 82.25 80 ASP A N 1
ATOM 604 C CA . ASP A 1 80 ? 10.852 -7.619 5.437 1.00 82.25 80 ASP A CA 1
ATOM 605 C C . ASP A 1 80 ? 9.672 -8.531 5.039 1.00 82.25 80 ASP A C 1
ATOM 607 O O . ASP A 1 80 ? 9.890 -9.563 4.403 1.00 82.25 80 ASP A O 1
ATOM 611 N N . ILE A 1 81 ? 8.423 -8.183 5.386 1.00 78.50 81 ILE A N 1
ATOM 612 C CA . ILE A 1 81 ? 7.239 -9.014 5.091 1.00 78.50 81 ILE A CA 1
ATOM 613 C C . ILE A 1 81 ? 7.001 -9.161 3.582 1.00 78.50 81 ILE A C 1
ATOM 615 O O . ILE A 1 81 ? 6.836 -10.288 3.119 1.00 78.50 81 ILE A O 1
ATOM 619 N N . ILE A 1 82 ? 6.998 -8.056 2.828 1.00 71.75 82 ILE A N 1
ATOM 620 C CA . ILE A 1 82 ? 6.871 -8.064 1.356 1.00 71.75 82 ILE A CA 1
ATOM 621 C C . ILE A 1 82 ? 8.112 -7.480 0.675 1.00 71.75 82 ILE A C 1
ATOM 623 O O . ILE A 1 82 ? 8.498 -7.942 -0.400 1.00 71.75 82 ILE A O 1
ATOM 627 N N . ARG A 1 83 ? 8.787 -6.496 1.286 1.00 73.44 83 ARG A N 1
ATOM 628 C CA . ARG A 1 83 ? 9.826 -5.723 0.585 1.00 73.44 83 ARG A CA 1
ATOM 629 C C . ARG A 1 83 ? 11.090 -6.526 0.298 1.00 73.44 83 ARG A C 1
ATOM 631 O O . ARG A 1 83 ? 11.815 -6.167 -0.624 1.00 73.44 83 ARG A O 1
ATOM 638 N N . ASN A 1 84 ? 11.341 -7.619 1.023 1.00 77.31 84 ASN A N 1
ATOM 639 C CA . ASN A 1 84 ? 12.528 -8.450 0.810 1.00 77.31 84 ASN A CA 1
ATOM 640 C C . ASN A 1 84 ? 12.621 -9.015 -0.612 1.00 77.31 84 ASN A C 1
ATOM 642 O O . ASN A 1 84 ? 13.717 -9.099 -1.157 1.00 77.31 84 ASN A O 1
ATOM 646 N N . SER A 1 85 ? 11.491 -9.334 -1.245 1.00 80.88 85 SER A N 1
ATOM 647 C CA . SER A 1 85 ? 11.476 -9.824 -2.629 1.00 80.88 85 SER A CA 1
ATOM 648 C C . SER A 1 85 ? 11.810 -8.746 -3.668 1.00 80.88 85 SER A C 1
ATOM 650 O O . SER A 1 85 ? 12.104 -9.084 -4.811 1.00 80.88 85 SER A O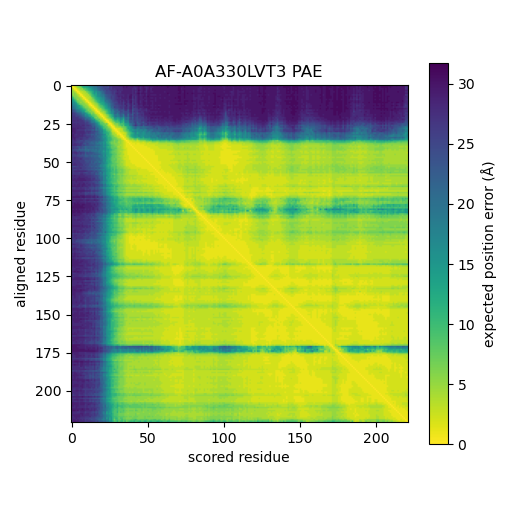 1
ATOM 652 N N . PHE A 1 86 ? 11.790 -7.466 -3.282 1.00 85.75 86 PHE A N 1
ATOM 653 C CA . PHE A 1 86 ? 11.973 -6.309 -4.166 1.00 85.75 86 PHE A CA 1
ATOM 654 C C . PHE A 1 86 ? 13.069 -5.349 -3.679 1.00 85.75 86 PHE A C 1
ATOM 656 O O . PHE A 1 86 ? 13.135 -4.203 -4.116 1.00 85.75 86 PHE A O 1
ATOM 663 N N . ASN A 1 87 ? 13.954 -5.801 -2.786 1.00 85.12 87 ASN A N 1
ATOM 664 C CA . ASN A 1 87 ? 15.009 -4.968 -2.196 1.00 85.12 87 ASN A CA 1
ATOM 665 C C . ASN A 1 87 ? 16.051 -4.453 -3.210 1.00 85.12 87 ASN A C 1
ATOM 667 O O . ASN A 1 87 ? 16.798 -3.532 -2.898 1.00 85.12 87 ASN A O 1
ATOM 671 N N . PHE A 1 88 ? 16.083 -5.024 -4.418 1.00 88.75 88 PHE A N 1
ATOM 672 C CA . PHE A 1 88 ? 16.906 -4.562 -5.535 1.00 88.75 88 PHE A CA 1
ATOM 673 C C . PHE A 1 88 ? 16.394 -3.255 -6.163 1.00 88.75 88 PHE A C 1
ATOM 675 O O . PHE A 1 88 ? 17.111 -2.634 -6.946 1.00 88.75 88 PHE A O 1
ATOM 682 N N . ILE A 1 89 ? 15.159 -2.847 -5.857 1.00 93.62 89 ILE A N 1
ATOM 683 C CA . ILE A 1 89 ? 14.588 -1.574 -6.295 1.00 93.62 89 ILE A CA 1
ATOM 684 C C . ILE A 1 89 ? 14.948 -0.526 -5.243 1.00 93.62 89 ILE A C 1
ATOM 686 O O . ILE A 1 89 ? 14.398 -0.525 -4.142 1.00 93.62 89 ILE A O 1
ATOM 690 N N . ASP A 1 90 ? 15.877 0.368 -5.576 1.00 93.69 90 ASP A N 1
ATOM 691 C CA . ASP A 1 90 ? 16.149 1.543 -4.748 1.00 93.69 90 ASP A CA 1
ATOM 692 C C . ASP A 1 90 ? 14.928 2.478 -4.780 1.00 93.69 90 ASP A C 1
ATOM 694 O O . ASP A 1 90 ? 14.409 2.795 -5.853 1.00 93.69 90 ASP A O 1
ATOM 698 N N . ALA A 1 91 ? 14.451 2.869 -3.597 1.00 92.06 91 ALA A N 1
ATOM 699 C CA . ALA A 1 91 ? 13.265 3.696 -3.405 1.00 92.06 91 ALA A CA 1
ATOM 700 C C . ALA A 1 91 ? 13.537 5.202 -3.579 1.00 92.06 91 ALA A C 1
ATOM 702 O O . ALA A 1 91 ? 12.591 5.992 -3.545 1.00 92.06 91 ALA A O 1
ATOM 703 N N . ASP A 1 92 ? 14.800 5.616 -3.739 1.00 93.56 92 ASP A N 1
ATOM 704 C CA . ASP A 1 92 ? 15.136 7.014 -4.002 1.00 93.56 92 ASP A CA 1
ATOM 705 C C . ASP A 1 92 ? 14.481 7.486 -5.313 1.00 93.56 92 ASP A C 1
ATOM 707 O O . ASP A 1 92 ? 14.559 6.833 -6.355 1.00 93.56 92 ASP A O 1
ATOM 711 N N . VAL A 1 93 ? 13.855 8.664 -5.287 1.00 94.50 93 VAL A N 1
ATOM 712 C CA . VAL A 1 93 ? 13.279 9.297 -6.480 1.00 94.50 93 VAL A CA 1
ATOM 713 C C . VAL A 1 93 ? 14.322 9.501 -7.585 1.00 94.50 93 VAL A C 1
ATOM 715 O O . VAL A 1 93 ? 13.975 9.455 -8.763 1.00 94.50 93 VAL A O 1
ATOM 718 N N . ALA A 1 94 ? 15.603 9.655 -7.236 1.00 93.88 94 ALA A N 1
ATOM 719 C CA . ALA A 1 94 ? 16.702 9.719 -8.195 1.00 93.88 94 ALA A CA 1
ATOM 720 C C . ALA A 1 94 ? 16.861 8.422 -9.010 1.00 93.88 94 ALA A C 1
ATOM 722 O O . ALA A 1 94 ? 17.350 8.466 -10.138 1.00 93.88 94 ALA A O 1
ATOM 723 N N . ASN A 1 95 ? 16.426 7.278 -8.473 1.00 95.75 95 ASN A N 1
ATOM 724 C CA . ASN A 1 95 ? 16.413 5.996 -9.172 1.00 95.75 95 ASN A CA 1
ATOM 725 C C . ASN A 1 95 ? 15.206 5.838 -10.118 1.00 95.75 95 ASN A C 1
ATOM 727 O O . ASN A 1 95 ? 15.233 5.004 -11.024 1.00 95.75 95 ASN A O 1
ATOM 731 N N . ALA A 1 96 ? 14.158 6.651 -9.961 1.00 94.81 96 ALA A N 1
ATOM 732 C CA . ALA A 1 96 ? 12.895 6.504 -10.685 1.00 94.81 96 ALA A CA 1
ATOM 733 C C . ALA A 1 96 ? 13.010 6.673 -12.212 1.00 94.81 96 ALA A C 1
ATOM 735 O O . ALA A 1 96 ? 12.156 6.174 -12.947 1.00 94.81 96 ALA A O 1
ATOM 736 N N . ASP A 1 97 ? 14.073 7.332 -12.680 1.00 93.75 97 ASP A N 1
ATOM 737 C CA . ASP A 1 97 ? 14.343 7.578 -14.103 1.00 93.75 97 ASP A CA 1
ATOM 738 C C . ASP A 1 97 ? 15.420 6.638 -14.673 1.00 93.75 97 ASP A C 1
ATOM 740 O O . ASP A 1 97 ? 15.693 6.656 -15.872 1.00 93.75 97 ASP A O 1
ATOM 744 N N . ASN A 1 98 ? 15.998 5.772 -13.833 1.00 95.00 98 ASN A N 1
ATOM 745 C CA . ASN A 1 98 ? 17.079 4.850 -14.189 1.00 95.00 98 ASN A CA 1
ATOM 746 C C . ASN A 1 98 ? 16.540 3.436 -14.447 1.00 95.00 98 ASN A C 1
ATOM 748 O O . ASN A 1 98 ? 16.985 2.461 -13.843 1.00 95.00 98 ASN A O 1
ATOM 752 N N . ALA A 1 99 ? 15.540 3.328 -15.324 1.00 96.88 99 ALA A N 1
ATOM 753 C CA . ALA A 1 99 ? 14.923 2.046 -15.643 1.00 96.88 99 ALA A CA 1
ATOM 754 C C . ALA A 1 99 ? 15.922 1.089 -16.321 1.00 96.88 99 ALA A C 1
ATOM 756 O O . ALA A 1 99 ? 16.583 1.497 -17.279 1.00 96.88 99 ALA A O 1
ATOM 757 N N . PRO A 1 100 ? 16.012 -0.186 -15.893 1.00 96.44 100 PRO A N 1
ATOM 758 C CA . PRO A 1 100 ? 16.750 -1.198 -16.638 1.00 96.44 100 PRO A CA 1
ATOM 759 C C . PRO A 1 100 ? 16.197 -1.356 -18.059 1.00 96.44 100 PRO A C 1
ATOM 761 O O . PRO A 1 100 ? 14.988 -1.283 -18.269 1.00 96.44 100 PRO A O 1
ATOM 764 N N . ASP A 1 101 ? 17.063 -1.680 -19.019 1.00 97.69 101 ASP A N 1
ATOM 765 C CA . ASP A 1 101 ? 16.710 -1.869 -20.436 1.00 97.69 101 ASP A CA 1
ATOM 766 C C . ASP A 1 101 ? 15.553 -2.863 -20.670 1.00 97.69 101 ASP A C 1
ATOM 768 O O . ASP A 1 101 ? 14.803 -2.757 -21.646 1.00 97.69 101 ASP A O 1
ATOM 772 N N . SER A 1 102 ? 15.396 -3.832 -19.764 1.00 96.38 102 SER A N 1
ATOM 773 C CA . SER A 1 102 ? 14.359 -4.866 -19.779 1.00 96.38 102 SER A CA 1
ATOM 774 C C . SER A 1 102 ? 13.035 -4.454 -19.122 1.00 96.38 102 SER A C 1
ATOM 776 O O . SER A 1 102 ? 12.088 -5.240 -19.140 1.00 96.38 102 SER A O 1
ATOM 778 N N . VAL A 1 103 ? 12.927 -3.242 -18.571 1.00 97.62 103 VAL A N 1
ATOM 779 C CA . VAL A 1 103 ? 11.742 -2.751 -17.855 1.00 97.62 103 VAL A CA 1
ATOM 780 C C . VAL A 1 103 ? 11.203 -1.497 -18.538 1.00 97.62 103 VAL A C 1
ATOM 782 O O . VAL A 1 103 ? 11.942 -0.588 -18.898 1.00 97.62 103 VAL A O 1
ATOM 785 N N . ASN A 1 104 ? 9.882 -1.423 -18.712 1.00 98.50 104 ASN A N 1
ATOM 786 C CA . ASN A 1 104 ? 9.253 -0.205 -19.215 1.00 98.50 104 ASN A CA 1
ATOM 787 C C . ASN A 1 104 ? 9.534 0.975 -18.254 1.00 98.50 104 ASN A C 1
ATOM 789 O O . ASN A 1 104 ? 9.308 0.830 -17.052 1.00 98.50 104 ASN A O 1
ATOM 793 N N . PRO A 1 105 ? 9.948 2.157 -18.742 1.00 98.31 105 PRO A N 1
ATOM 794 C CA . PRO A 1 105 ? 10.366 3.251 -17.865 1.00 98.31 105 PRO A CA 1
ATOM 795 C C . PRO A 1 105 ? 9.235 3.826 -16.996 1.00 98.31 105 PRO A C 1
ATOM 797 O O . PRO A 1 105 ? 9.483 4.238 -15.866 1.00 98.31 105 PRO A O 1
ATOM 800 N N . SER A 1 106 ? 7.979 3.800 -17.460 1.00 98.38 106 SER A N 1
ATOM 801 C CA . SER A 1 106 ? 6.836 4.184 -16.616 1.00 98.38 106 SER A CA 1
ATOM 802 C C . SER A 1 106 ? 6.572 3.150 -15.524 1.00 98.38 106 SER A C 1
ATOM 804 O O . SER A 1 106 ? 6.218 3.520 -14.406 1.00 98.38 106 SER A O 1
ATOM 806 N N . LEU A 1 107 ? 6.731 1.861 -15.840 1.00 98.38 107 LEU A N 1
ATOM 807 C CA . LEU A 1 107 ? 6.571 0.783 -14.865 1.00 98.38 107 LEU A CA 1
ATOM 808 C C . LEU A 1 107 ? 7.669 0.838 -13.801 1.00 98.38 107 LEU A C 1
ATOM 810 O O . LEU A 1 107 ? 7.370 0.689 -12.621 1.00 98.38 107 LEU A O 1
ATOM 814 N N . TRP A 1 108 ? 8.914 1.102 -14.199 1.00 98.00 108 TRP A N 1
ATOM 815 C CA . TRP A 1 108 ? 10.022 1.272 -13.262 1.00 98.00 108 TRP A CA 1
ATOM 816 C C . TRP A 1 108 ? 9.778 2.430 -12.294 1.00 98.00 108 TRP A C 1
ATOM 818 O O . TRP A 1 108 ? 9.863 2.246 -11.083 1.00 98.00 108 TRP A O 1
ATOM 828 N N . ARG A 1 109 ? 9.364 3.595 -12.809 1.00 97.75 109 ARG A N 1
ATOM 829 C CA . ARG A 1 109 ? 8.993 4.748 -11.978 1.00 97.75 109 ARG A CA 1
ATOM 830 C C . ARG A 1 109 ? 7.903 4.399 -10.961 1.00 97.75 109 ARG A C 1
ATOM 832 O O . ARG A 1 109 ? 7.999 4.801 -9.803 1.00 97.75 109 ARG A O 1
ATOM 839 N N . GLN A 1 110 ? 6.891 3.629 -11.369 1.00 97.50 110 GLN A N 1
ATOM 840 C CA . GLN A 1 110 ? 5.840 3.154 -10.465 1.00 97.50 110 GLN A CA 1
ATOM 841 C C . GLN A 1 110 ? 6.374 2.153 -9.430 1.00 97.50 110 GLN A C 1
ATOM 843 O O . GLN A 1 110 ? 5.946 2.184 -8.280 1.00 97.50 110 GLN A O 1
ATOM 848 N N . ALA A 1 111 ? 7.309 1.283 -9.812 1.00 96.25 111 ALA A N 1
ATOM 849 C CA . ALA A 1 111 ? 7.929 0.333 -8.897 1.00 96.25 111 ALA A CA 1
ATOM 850 C C . ALA A 1 111 ? 8.741 1.049 -7.806 1.00 96.25 111 ALA A C 1
ATOM 852 O O . ALA A 1 111 ? 8.563 0.746 -6.629 1.00 96.25 111 ALA A O 1
ATOM 853 N N . VAL A 1 112 ? 9.547 2.050 -8.178 1.00 96.19 112 VAL A N 1
ATOM 854 C CA . VAL A 1 112 ? 10.275 2.910 -7.227 1.00 96.19 112 VAL A CA 1
ATOM 855 C C . VAL A 1 112 ? 9.299 3.644 -6.302 1.00 96.19 112 VAL A C 1
ATOM 857 O O . VAL A 1 112 ? 9.482 3.640 -5.087 1.00 96.19 112 VAL A O 1
ATOM 860 N N . LEU A 1 113 ? 8.210 4.201 -6.848 1.00 96.06 113 LEU A N 1
ATOM 861 C CA . LEU A 1 113 ? 7.168 4.864 -6.056 1.00 96.06 113 LEU A CA 1
ATOM 862 C C . LEU A 1 113 ? 6.510 3.918 -5.040 1.00 96.06 113 LEU A C 1
ATOM 864 O O . LEU A 1 113 ? 6.359 4.281 -3.876 1.00 96.06 113 LEU A O 1
ATOM 868 N N . ASN A 1 114 ? 6.138 2.708 -5.460 1.00 94.56 114 ASN A N 1
ATOM 869 C CA . ASN A 1 114 ? 5.550 1.707 -4.569 1.00 94.56 114 ASN A CA 1
ATOM 870 C C . ASN A 1 114 ? 6.547 1.283 -3.477 1.00 94.56 114 ASN A C 1
ATOM 872 O O . ASN A 1 114 ? 6.165 1.127 -2.320 1.00 94.56 114 ASN A O 1
ATOM 876 N N . GLN A 1 115 ? 7.831 1.146 -3.823 1.00 92.00 115 GLN A N 1
ATOM 877 C CA . GLN A 1 115 ? 8.887 0.753 -2.890 1.00 92.00 115 GLN A CA 1
ATOM 878 C C . GLN A 1 115 ? 9.211 1.839 -1.845 1.00 92.00 115 GLN A C 1
ATOM 880 O O . GLN A 1 115 ? 9.726 1.511 -0.767 1.00 92.00 115 GLN A O 1
ATOM 885 N N . ALA A 1 116 ? 8.881 3.102 -2.148 1.00 91.88 116 ALA A N 1
ATOM 886 C CA . ALA A 1 116 ? 8.991 4.254 -1.253 1.00 91.88 116 ALA A CA 1
ATOM 887 C C . ALA A 1 116 ? 7.855 4.348 -0.215 1.00 91.88 116 ALA A C 1
ATOM 889 O O . ALA A 1 116 ? 7.922 5.173 0.694 1.00 91.88 116 ALA A O 1
ATOM 890 N N . ALA A 1 117 ? 6.804 3.526 -0.308 1.00 92.06 117 ALA A N 1
ATOM 891 C CA . ALA A 1 117 ? 5.821 3.383 0.764 1.00 92.06 117 ALA A CA 1
ATOM 892 C C . ALA A 1 117 ? 6.407 2.500 1.884 1.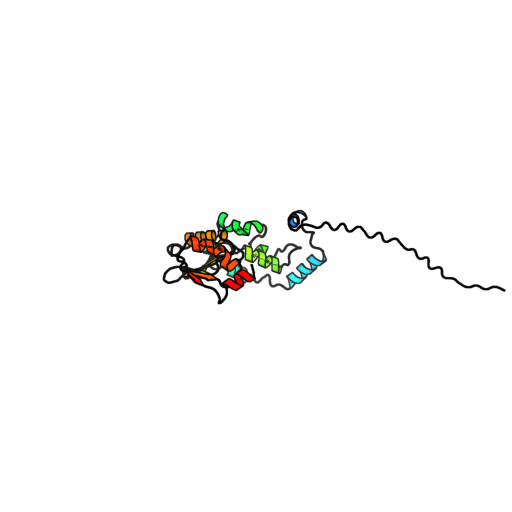00 92.06 117 ALA A C 1
ATOM 894 O O . ALA A 1 117 ? 6.478 1.280 1.751 1.00 92.06 117 ALA A O 1
ATOM 895 N N . THR A 1 118 ? 6.888 3.111 2.968 1.00 90.50 118 THR A N 1
ATOM 896 C CA . THR A 1 118 ? 7.761 2.447 3.955 1.00 90.50 118 THR A CA 1
ATOM 897 C C . THR A 1 118 ? 7.379 2.731 5.402 1.00 90.50 118 THR A C 1
ATOM 899 O O . THR A 1 118 ? 8.245 2.753 6.278 1.00 90.50 118 THR A O 1
ATOM 902 N N . GLY A 1 119 ? 6.100 2.961 5.695 1.00 95.12 119 GLY A N 1
ATOM 903 C CA . GLY A 1 119 ? 5.772 3.364 7.053 1.00 95.12 119 GLY A CA 1
ATOM 904 C C . GLY A 1 119 ? 4.313 3.563 7.405 1.00 95.12 119 GLY A C 1
ATOM 905 O O . GLY A 1 119 ? 3.378 3.095 6.748 1.00 95.12 119 GLY A O 1
ATOM 906 N N . LEU A 1 120 ? 4.164 4.281 8.512 1.00 96.81 120 LEU A N 1
ATOM 907 C CA . LEU A 1 120 ? 2.924 4.780 9.067 1.00 96.81 120 LEU A CA 1
ATOM 908 C C . LEU A 1 120 ? 2.787 6.252 8.694 1.00 96.81 120 LEU A C 1
ATOM 910 O O . LEU A 1 120 ? 3.673 7.066 8.955 1.00 96.81 120 LEU A O 1
ATOM 914 N N . TYR A 1 121 ? 1.634 6.586 8.133 1.00 97.88 121 TYR A N 1
ATOM 915 C CA . TYR A 1 121 ? 1.326 7.899 7.598 1.00 97.88 121 TYR A CA 1
ATOM 916 C C . TYR A 1 121 ? 0.084 8.465 8.277 1.00 97.88 121 TYR A C 1
ATOM 918 O O . TYR A 1 121 ? -0.949 7.802 8.336 1.00 97.88 121 TYR A O 1
ATOM 926 N N . GLU A 1 122 ? 0.152 9.707 8.731 1.00 97.56 122 GLU A N 1
ATOM 927 C CA . GLU A 1 122 ? -0.983 10.504 9.175 1.00 97.56 122 GLU A CA 1
ATOM 928 C C . GLU A 1 122 ? -1.622 11.210 7.969 1.00 97.56 122 GLU A C 1
ATOM 930 O O . GLU A 1 122 ? -1.080 12.161 7.407 1.00 97.56 122 GLU A O 1
ATOM 935 N N . VAL A 1 123 ? -2.792 10.723 7.552 1.00 97.81 123 VAL A N 1
ATOM 936 C CA . VAL A 1 123 ? -3.540 11.251 6.400 1.00 97.81 123 VAL A CA 1
ATOM 937 C C . VAL A 1 123 ? -4.382 12.454 6.815 1.00 97.81 123 VAL A C 1
ATOM 939 O O . VAL A 1 123 ? -4.392 13.484 6.142 1.00 97.81 123 VAL A O 1
ATOM 942 N N . VAL A 1 124 ? -5.090 12.325 7.940 1.00 97.50 124 VAL A N 1
ATOM 943 C CA . VAL A 1 124 ? -5.840 13.419 8.562 1.00 97.50 124 VAL A CA 1
ATOM 944 C C . VAL A 1 124 ? -5.396 13.518 10.017 1.00 97.50 124 VAL A C 1
ATOM 946 O O . VAL A 1 124 ? -5.571 12.530 10.740 1.00 97.50 124 VAL A O 1
ATOM 949 N N . PRO A 1 125 ? -4.889 14.682 10.468 1.00 94.88 125 PRO A N 1
ATOM 950 C CA . PRO A 1 125 ? -4.330 14.843 11.805 1.00 94.88 125 PRO A CA 1
ATOM 951 C C . PRO A 1 125 ? -5.236 14.308 12.914 1.00 94.88 125 PRO A C 1
ATOM 953 O O . PRO A 1 125 ? -6.393 14.724 13.029 1.00 94.88 125 PRO A O 1
ATOM 956 N N . GLY A 1 126 ? -4.728 13.361 13.704 1.00 92.94 126 GLY A N 1
ATOM 957 C CA . GLY A 1 126 ? -5.444 12.742 14.824 1.00 92.94 126 GLY A CA 1
ATOM 958 C C . GLY A 1 126 ? -6.640 11.857 14.448 1.00 92.94 126 GLY A C 1
ATOM 959 O O . GLY A 1 126 ? -7.333 11.370 15.343 1.00 92.94 126 GLY A O 1
ATOM 960 N N . LYS A 1 127 ? -6.935 11.675 13.153 1.00 96.00 127 LYS A N 1
ATOM 961 C CA . LYS A 1 127 ? -8.193 11.071 12.685 1.00 96.00 127 LYS A CA 1
ATOM 962 C C . LYS A 1 127 ? -8.006 9.891 11.751 1.00 96.00 127 LYS A C 1
ATOM 964 O O . LYS A 1 127 ? -8.768 8.938 11.867 1.00 96.00 127 LYS A O 1
ATOM 969 N N . ILE A 1 128 ? -7.069 9.956 10.811 1.00 98.12 128 ILE A N 1
ATOM 970 C CA . ILE A 1 128 ? -6.873 8.890 9.827 1.00 98.12 128 ILE A CA 1
ATOM 971 C C . ILE A 1 128 ? -5.389 8.625 9.683 1.00 98.12 128 ILE A C 1
ATOM 973 O O . ILE A 1 128 ? -4.626 9.528 9.338 1.00 98.12 128 ILE A O 1
ATOM 977 N N . TYR A 1 129 ? -5.022 7.368 9.891 1.00 98.38 129 TYR A N 1
ATOM 978 C CA . TYR A 1 129 ? -3.675 6.861 9.705 1.00 98.38 129 TYR A CA 1
ATOM 979 C C . TYR A 1 129 ? -3.682 5.717 8.699 1.00 98.38 129 TYR A C 1
ATOM 981 O O . TYR A 1 129 ? -4.684 5.019 8.560 1.00 98.38 129 TYR A O 1
ATOM 989 N N . GLN A 1 130 ? -2.566 5.506 8.012 1.00 98.38 130 GLN A N 1
AT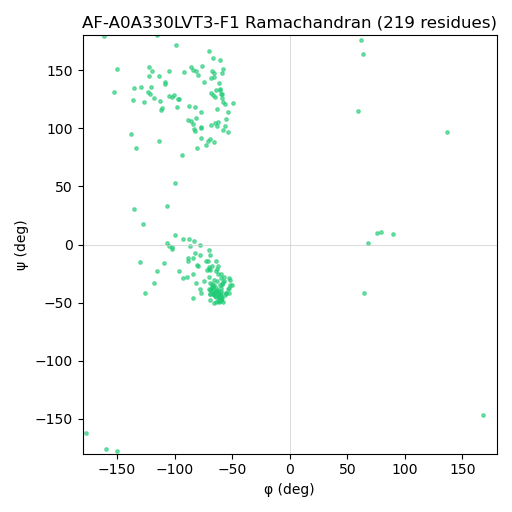OM 990 C CA . GLN A 1 130 ? -2.374 4.387 7.096 1.00 98.38 130 GLN A CA 1
ATOM 991 C C . GLN A 1 130 ? -1.010 3.756 7.299 1.00 98.38 130 GLN A C 1
ATOM 993 O O . GLN A 1 130 ? -0.014 4.472 7.341 1.00 98.38 130 GLN A O 1
ATOM 998 N N . VAL A 1 131 ? -0.960 2.429 7.353 1.00 96.94 131 VAL A N 1
ATOM 999 C CA . VAL A 1 131 ? 0.288 1.682 7.175 1.00 96.94 131 VAL A CA 1
ATOM 1000 C C . VAL A 1 131 ? 0.346 1.220 5.722 1.00 96.94 131 VAL A C 1
ATOM 1002 O O . VAL A 1 131 ? -0.608 0.608 5.236 1.00 96.94 131 VAL A O 1
ATOM 1005 N N . ARG A 1 132 ? 1.435 1.555 5.020 1.00 95.94 132 ARG A N 1
ATOM 1006 C CA . ARG A 1 132 ? 1.595 1.321 3.574 1.00 95.94 132 ARG A CA 1
ATOM 1007 C C . ARG A 1 132 ? 2.913 0.608 3.295 1.00 95.94 132 ARG A C 1
ATOM 1009 O O . ARG A 1 132 ? 3.931 1.017 3.841 1.00 95.94 132 ARG A O 1
ATOM 1016 N N . GLY A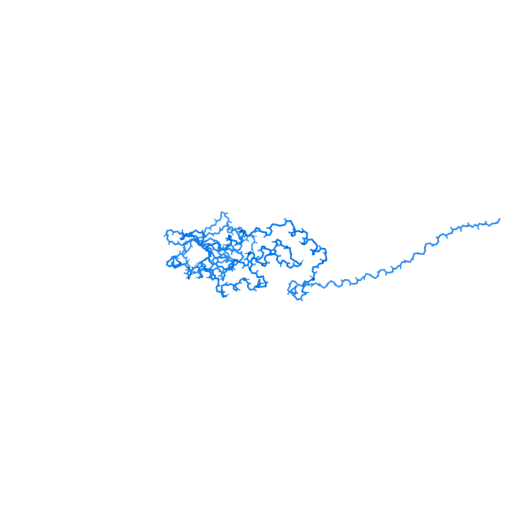 1 133 ? 2.892 -0.408 2.433 1.00 92.06 133 GLY A N 1
ATOM 1017 C CA . GLY A 1 133 ? 4.089 -1.160 2.030 1.00 92.06 133 GLY A CA 1
ATOM 1018 C C . GLY A 1 133 ? 4.426 -2.382 2.895 1.00 92.06 133 GLY A C 1
ATOM 1019 O O . GLY A 1 133 ? 5.490 -2.975 2.721 1.00 92.06 133 GLY A O 1
ATOM 1020 N N . THR A 1 134 ? 3.538 -2.778 3.815 1.00 91.75 134 THR A N 1
ATOM 1021 C CA . THR A 1 134 ? 3.604 -4.071 4.529 1.00 91.75 134 THR A CA 1
ATOM 1022 C C . THR A 1 134 ? 2.884 -5.202 3.796 1.00 91.75 134 THR A C 1
ATOM 1024 O O . THR A 1 134 ? 3.061 -6.365 4.157 1.00 91.75 134 THR A O 1
ATOM 1027 N N . ASP A 1 135 ? 2.063 -4.870 2.800 1.00 93.81 135 ASP A N 1
ATOM 1028 C CA . ASP A 1 135 ? 1.333 -5.795 1.937 1.00 93.81 135 ASP A CA 1
ATOM 1029 C C . ASP A 1 135 ? 1.125 -5.163 0.538 1.00 93.81 135 ASP A C 1
ATOM 1031 O O . ASP A 1 135 ? 1.588 -4.045 0.295 1.00 93.81 135 ASP A O 1
ATOM 1035 N N . LEU A 1 136 ? 0.434 -5.857 -0.375 1.00 92.75 136 LEU A N 1
ATOM 1036 C CA . LEU A 1 136 ? -0.017 -5.310 -1.662 1.00 92.75 136 LEU A CA 1
ATOM 1037 C C . LEU A 1 136 ? -0.955 -4.107 -1.467 1.00 92.75 136 LEU A C 1
ATOM 1039 O O . LEU A 1 136 ? -0.859 -3.114 -2.189 1.00 92.75 136 LEU A O 1
ATOM 1043 N N . SER A 1 137 ? -1.845 -4.195 -0.480 1.00 96.00 137 SER A N 1
ATOM 1044 C CA . SER A 1 137 ? -2.774 -3.136 -0.097 1.00 96.00 137 SER A CA 1
ATOM 1045 C C . SER A 1 137 ? -2.257 -2.344 1.112 1.00 96.00 137 SER A C 1
ATOM 1047 O O . SER A 1 137 ? -1.254 -2.678 1.745 1.00 96.00 137 SER A O 1
ATOM 1049 N N . SER A 1 138 ? -2.942 -1.246 1.433 1.00 96.62 138 SER A N 1
ATOM 1050 C CA . SER A 1 138 ? -2.703 -0.474 2.658 1.00 96.62 138 SER A CA 1
ATOM 1051 C C . SER A 1 138 ? -3.813 -0.732 3.668 1.00 96.62 138 SER A C 1
ATOM 1053 O O . SER A 1 138 ? -4.968 -0.905 3.289 1.00 96.62 138 SER A O 1
ATOM 1055 N N . ILE A 1 139 ? -3.480 -0.660 4.954 1.00 98.38 139 ILE A N 1
ATOM 1056 C CA . ILE A 1 139 ? -4.447 -0.738 6.055 1.00 98.38 139 ILE A CA 1
ATOM 1057 C C . ILE A 1 139 ? -4.655 0.651 6.638 1.00 98.38 139 ILE A C 1
ATOM 1059 O O . ILE A 1 139 ? -3.688 1.336 6.985 1.00 98.38 139 ILE A O 1
ATOM 1063 N N . SER A 1 140 ? -5.913 1.082 6.742 1.00 98.75 140 SER A N 1
ATOM 1064 C CA . SER A 1 140 ? -6.249 2.403 7.285 1.00 98.75 140 SER A CA 1
ATOM 1065 C C . SER A 1 140 ? -6.894 2.294 8.662 1.00 98.75 140 SER A C 1
ATOM 1067 O O . SER A 1 140 ? -7.783 1.476 8.877 1.00 98.75 140 SER A O 1
ATOM 1069 N N . PHE A 1 141 ? -6.496 3.170 9.579 1.00 98.62 141 PHE A N 1
ATOM 1070 C CA . PHE A 1 141 ? -7.053 3.299 10.922 1.00 98.62 141 PHE A CA 1
ATOM 1071 C C . PHE A 1 141 ? -7.789 4.631 11.025 1.00 98.62 141 PHE A C 1
ATOM 1073 O O . PHE A 1 141 ? -7.187 5.700 10.914 1.00 98.62 141 PHE A O 1
ATOM 1080 N N . ILE A 1 142 ? -9.101 4.570 11.232 1.00 98.62 142 ILE A N 1
ATOM 1081 C CA . ILE A 1 142 ? -9.998 5.728 11.257 1.00 98.62 142 ILE A CA 1
ATOM 1082 C C . ILE A 1 142 ? -10.527 5.912 12.676 1.00 98.62 142 ILE A C 1
ATOM 1084 O O . ILE A 1 142 ? -11.117 5.003 13.263 1.00 98.62 142 ILE A O 1
ATOM 1088 N N . ARG A 1 143 ? -10.312 7.093 13.250 1.00 97.81 143 ARG A N 1
ATOM 1089 C CA . ARG A 1 143 ? -10.746 7.423 14.606 1.00 97.81 143 ARG A CA 1
ATOM 1090 C C . ARG A 1 143 ? -12.270 7.509 14.652 1.00 97.81 143 ARG A C 1
ATOM 1092 O O . ARG A 1 143 ? -12.884 8.220 13.862 1.00 97.81 143 ARG A O 1
ATOM 1099 N N . SER A 1 144 ? -12.862 6.819 15.620 1.00 96.88 144 SER A N 1
ATOM 1100 C CA . SER A 1 144 ? -14.266 6.963 16.026 1.00 96.88 144 SER A CA 1
ATOM 1101 C C . SER A 1 144 ? -14.348 7.500 17.457 1.00 96.88 144 SER A C 1
ATOM 1103 O O . SER A 1 144 ? -13.318 7.686 18.104 1.00 96.88 144 SER A O 1
ATOM 1105 N N . ASP A 1 145 ? -15.550 7.695 17.994 1.00 95.56 145 ASP A N 1
ATOM 1106 C CA . ASP A 1 145 ? -15.715 8.146 19.381 1.00 95.56 145 ASP A CA 1
ATOM 1107 C C . ASP A 1 145 ? -15.203 7.098 20.389 1.00 95.56 145 ASP A C 1
ATOM 1109 O O . ASP A 1 145 ? -14.501 7.429 21.346 1.00 95.56 145 ASP A O 1
ATOM 1113 N N . SER A 1 146 ? -15.472 5.812 20.135 1.00 95.50 146 SER A N 1
ATOM 1114 C CA . SER A 1 146 ? -15.202 4.708 21.069 1.00 95.50 146 SER A CA 1
ATOM 1115 C C . SER A 1 146 ? -13.955 3.877 20.751 1.00 95.50 146 SER A C 1
ATOM 1117 O O . SER A 1 146 ? -13.620 2.970 21.506 1.00 95.50 146 SER A O 1
ATOM 1119 N N . GLY A 1 147 ? -13.264 4.152 19.645 1.00 97.12 147 GLY A N 1
ATOM 1120 C CA . GLY A 1 147 ? -12.090 3.374 19.243 1.00 97.12 147 GLY A CA 1
ATOM 1121 C C . GLY A 1 147 ? -11.629 3.665 17.821 1.00 97.12 147 GLY A C 1
ATOM 1122 O O . GLY A 1 147 ? -11.776 4.789 17.331 1.00 97.12 147 GLY A O 1
ATOM 1123 N N . TRP A 1 148 ? -11.109 2.650 17.149 1.00 98.50 148 TRP A N 1
ATOM 1124 C CA . TRP A 1 148 ? -10.688 2.713 15.753 1.00 98.50 148 TRP A CA 1
ATOM 1125 C C . TRP A 1 148 ? -11.559 1.832 14.869 1.00 98.50 148 TRP A C 1
ATOM 1127 O O . TRP A 1 148 ? -11.989 0.747 15.260 1.00 98.50 148 TRP A O 1
ATOM 1137 N N . ILE A 1 149 ? -11.780 2.298 13.651 1.00 98.75 149 ILE A N 1
ATOM 1138 C CA . ILE A 1 149 ? -12.304 1.509 12.547 1.00 98.75 149 ILE A CA 1
ATOM 1139 C C . ILE A 1 149 ? -11.110 1.166 11.666 1.00 98.75 149 ILE A C 1
ATOM 1141 O O . ILE A 1 149 ? -10.371 2.063 11.263 1.00 98.75 149 ILE A O 1
ATOM 1145 N N . VAL A 1 150 ? -10.918 -0.114 11.377 1.00 98.56 150 VAL A N 1
ATOM 1146 C CA . VAL A 1 150 ? -9.894 -0.566 10.437 1.00 98.56 150 VAL A CA 1
ATOM 1147 C C . VAL A 1 150 ? -10.540 -0.757 9.075 1.00 98.56 150 VAL A C 1
ATOM 1149 O O . VAL A 1 150 ? -11.538 -1.461 8.953 1.00 98.56 150 VAL A O 1
ATOM 1152 N N . TYR A 1 151 ? -9.994 -0.107 8.059 1.00 98.69 151 TYR A N 1
ATOM 1153 C CA . TYR A 1 151 ? -10.474 -0.173 6.686 1.00 98.69 151 TYR A CA 1
ATOM 1154 C C . TYR A 1 151 ? -9.436 -0.918 5.853 1.00 98.69 151 TYR A C 1
ATOM 1156 O O . TYR A 1 151 ? -8.305 -0.440 5.742 1.00 98.69 151 TYR A O 1
ATOM 1164 N N . ASP A 1 152 ? -9.858 -2.058 5.306 1.00 98.50 152 ASP A N 1
ATOM 1165 C CA . ASP A 1 152 ? -9.074 -3.039 4.555 1.00 98.50 152 ASP A CA 1
ATOM 1166 C C . ASP A 1 152 ? -7.899 -3.640 5.340 1.00 98.50 152 ASP A C 1
ATOM 1168 O O . ASP A 1 152 ? -6.958 -2.972 5.754 1.00 98.50 152 ASP A O 1
ATOM 1172 N N . VAL A 1 153 ? -7.976 -4.946 5.596 1.00 98.06 153 VAL A N 1
ATOM 1173 C CA . VAL A 1 153 ? -7.137 -5.636 6.592 1.00 98.06 153 VAL A CA 1
ATOM 1174 C C . VAL A 1 153 ? -6.047 -6.497 5.972 1.00 98.06 153 VAL A C 1
ATOM 1176 O O . VAL A 1 153 ? -5.668 -7.506 6.561 1.00 98.06 153 VAL A O 1
ATOM 1179 N N . LEU A 1 154 ? -5.511 -6.064 4.831 1.00 97.94 154 LEU A N 1
ATOM 1180 C CA . LEU A 1 154 ? -4.387 -6.688 4.128 1.00 97.94 154 LEU A CA 1
ATOM 1181 C C . LEU A 1 154 ? -4.670 -8.130 3.669 1.00 97.94 154 LEU A C 1
ATOM 1183 O O . LEU A 1 154 ? -5.720 -8.711 3.959 1.00 97.94 154 LEU A O 1
ATOM 1187 N N . LEU A 1 155 ? -3.721 -8.724 2.944 1.00 97.00 155 LEU A N 1
ATOM 1188 C CA . LEU A 1 155 ? -3.864 -10.067 2.380 1.00 97.00 155 LEU A CA 1
ATOM 1189 C C . LEU A 1 155 ? -3.648 -11.159 3.421 1.00 97.00 155 LEU A C 1
ATOM 1191 O O . LEU A 1 155 ? -4.331 -12.181 3.413 1.00 97.00 155 LEU A O 1
ATOM 1195 N N . THR A 1 156 ? -2.690 -10.970 4.331 1.00 96.00 156 THR A N 1
ATOM 1196 C CA . THR A 1 156 ? -2.293 -12.040 5.253 1.00 96.00 156 THR A CA 1
ATOM 1197 C C . THR A 1 156 ? -2.493 -11.676 6.716 1.00 96.00 156 THR A C 1
ATOM 1199 O O . THR A 1 156 ? -2.320 -10.533 7.147 1.00 96.00 156 THR A O 1
ATOM 1202 N N . LYS A 1 157 ? -2.768 -12.704 7.534 1.00 96.88 157 LYS A N 1
ATOM 1203 C CA . LYS A 1 157 ? -2.799 -12.582 9.000 1.00 96.88 157 LYS A CA 1
ATOM 1204 C C . LYS A 1 157 ? -1.497 -11.973 9.543 1.00 96.88 157 LYS A C 1
ATOM 1206 O O . LYS A 1 157 ? -1.543 -11.179 10.478 1.00 96.88 157 LYS A O 1
ATOM 1211 N N . LYS A 1 158 ? -0.345 -12.338 8.967 1.00 94.81 158 LYS A N 1
ATOM 1212 C CA . LYS A 1 158 ? 0.972 -11.849 9.399 1.00 94.81 158 LYS A CA 1
ATOM 1213 C C . LYS A 1 158 ? 1.115 -10.347 9.138 1.00 94.81 158 LYS A C 1
ATOM 1215 O O . LYS A 1 158 ? 1.449 -9.616 10.068 1.00 94.81 158 LYS A O 1
ATOM 1220 N N . SER A 1 159 ? 0.809 -9.892 7.921 1.00 94.88 159 SER A N 1
ATOM 1221 C CA . SER A 1 159 ? 0.887 -8.475 7.541 1.00 94.88 159 SER A CA 1
ATOM 1222 C C . SER A 1 159 ? -0.030 -7.615 8.409 1.00 94.88 159 SER A C 1
ATOM 1224 O O . SER A 1 159 ? 0.392 -6.581 8.929 1.00 94.88 159 SER A O 1
ATOM 1226 N N . ALA A 1 160 ? -1.274 -8.060 8.621 1.00 97.06 160 ALA A N 1
ATOM 1227 C CA . ALA A 1 160 ? -2.252 -7.336 9.430 1.00 97.06 160 ALA A CA 1
ATOM 1228 C C . ALA A 1 160 ? -1.843 -7.244 10.905 1.00 97.06 160 ALA A C 1
ATOM 1230 O O . ALA A 1 160 ? -1.923 -6.168 11.493 1.00 97.06 160 ALA A O 1
ATOM 1231 N N . ALA A 1 161 ? -1.357 -8.343 11.496 1.00 96.00 161 ALA A N 1
ATOM 1232 C CA . ALA A 1 161 ? -0.874 -8.351 12.876 1.00 96.00 161 ALA A CA 1
ATOM 1233 C C . ALA A 1 161 ? 0.316 -7.399 13.071 1.00 96.00 161 ALA A C 1
ATOM 1235 O O . ALA A 1 161 ? 0.324 -6.609 14.017 1.00 96.00 161 ALA A O 1
ATOM 1236 N N . GLN A 1 162 ? 1.292 -7.436 12.158 1.00 94.69 162 GLN A N 1
ATOM 1237 C CA . GLN A 1 162 ? 2.459 -6.560 12.233 1.00 94.69 162 GLN A CA 1
ATOM 1238 C C . GLN A 1 162 ? 2.071 -5.091 12.036 1.00 94.69 162 GLN A C 1
ATOM 1240 O O . GLN A 1 162 ? 2.520 -4.237 12.792 1.00 94.69 162 GLN A O 1
ATOM 1245 N N . SER A 1 163 ? 1.198 -4.795 11.070 1.00 95.25 163 SER A N 1
ATOM 1246 C CA . SER A 1 163 ? 0.752 -3.423 10.800 1.00 95.25 163 SER A CA 1
ATOM 1247 C C . SER A 1 163 ? -0.073 -2.847 11.952 1.00 95.25 163 SER A C 1
ATOM 1249 O O . SER A 1 163 ? 0.087 -1.678 12.292 1.00 95.25 163 SER A O 1
ATOM 1251 N N . LEU A 1 164 ? -0.915 -3.665 12.597 1.00 95.88 164 LEU A N 1
ATOM 1252 C CA . LEU A 1 164 ? -1.631 -3.283 13.815 1.00 95.88 164 LEU A CA 1
ATOM 1253 C C . LEU A 1 164 ? -0.654 -2.961 14.951 1.00 95.88 164 LEU A C 1
ATOM 1255 O O . LEU A 1 164 ? -0.767 -1.900 15.557 1.00 95.88 164 LEU A O 1
ATOM 1259 N N . LYS A 1 165 ? 0.317 -3.842 15.218 1.00 94.06 165 LYS A N 1
ATOM 1260 C CA . LYS A 1 165 ? 1.343 -3.613 16.244 1.00 94.06 165 LYS A CA 1
ATOM 1261 C C . LYS A 1 165 ? 2.120 -2.323 15.965 1.00 94.06 165 LYS A C 1
ATOM 1263 O O . LYS A 1 165 ? 2.220 -1.470 16.842 1.00 94.06 165 LYS A O 1
ATOM 1268 N N . PHE A 1 166 ? 2.591 -2.149 14.731 1.00 94.38 166 PHE A N 1
ATOM 1269 C CA . PHE A 1 166 ? 3.337 -0.968 14.303 1.00 94.38 166 PHE A CA 1
ATOM 1270 C C . PHE A 1 166 ? 2.517 0.321 14.463 1.00 94.38 166 PHE A C 1
ATOM 1272 O O . PHE A 1 166 ? 3.029 1.323 14.959 1.00 94.38 166 PHE A O 1
ATOM 1279 N N . PHE A 1 167 ? 1.226 0.292 14.120 1.00 95.69 167 PHE A N 1
ATOM 1280 C CA . PHE A 1 167 ? 0.306 1.400 14.375 1.00 95.69 167 PHE A CA 1
ATOM 1281 C C . PHE A 1 167 ? 0.181 1.720 15.875 1.00 95.69 167 PHE A C 1
ATOM 1283 O O . PHE A 1 167 ? 0.311 2.877 16.271 1.00 95.69 167 PHE A O 1
ATOM 1290 N N . GLN A 1 168 ? -0.040 0.711 16.720 1.00 94.38 168 GLN A N 1
ATOM 1291 C CA . GLN A 1 168 ? -0.220 0.898 18.165 1.00 94.38 168 GLN A CA 1
ATOM 1292 C C . GLN A 1 168 ? 1.032 1.460 18.848 1.00 94.38 168 GLN A C 1
ATOM 1294 O O . GLN A 1 168 ? 0.918 2.306 19.735 1.00 94.38 168 GLN A O 1
ATOM 1299 N N . GLU A 1 169 ? 2.216 1.025 18.416 1.00 92.56 169 GLU A N 1
ATOM 1300 C CA . GLU A 1 169 ? 3.504 1.490 18.942 1.00 92.56 169 GLU A CA 1
ATOM 1301 C C . GLU A 1 169 ? 3.806 2.945 18.552 1.00 92.56 169 GLU A C 1
ATOM 1303 O O . GLU A 1 169 ? 4.395 3.681 19.343 1.00 92.56 169 GLU A O 1
ATOM 1308 N N . ASN A 1 170 ? 3.366 3.380 17.367 1.00 93.88 170 ASN A N 1
ATOM 1309 C CA . ASN A 1 170 ? 3.731 4.680 16.796 1.00 93.88 170 ASN A CA 1
ATOM 1310 C C . ASN A 1 170 ? 2.623 5.747 16.857 1.00 93.88 170 ASN A C 1
ATOM 1312 O O . ASN A 1 170 ? 2.859 6.889 16.467 1.00 93.88 170 ASN A O 1
ATOM 1316 N N . VAL A 1 171 ? 1.434 5.426 17.380 1.00 92.31 171 VAL A N 1
ATOM 1317 C CA . VAL A 1 171 ? 0.368 6.406 17.667 1.00 92.31 171 VAL A CA 1
ATOM 1318 C C . VAL A 1 171 ? 0.138 6.495 19.185 1.00 92.31 171 VAL A C 1
ATOM 1320 O O . VAL A 1 171 ? -0.708 5.784 19.736 1.00 92.31 171 VAL A O 1
ATOM 1323 N N . PRO A 1 172 ? 0.857 7.371 19.915 1.00 73.62 172 PRO A N 1
ATOM 1324 C CA . PRO A 1 172 ? 0.815 7.395 21.376 1.00 73.62 172 PRO A CA 1
ATOM 1325 C C . PRO A 1 172 ? -0.556 7.799 21.933 1.00 73.62 172 PRO A C 1
ATOM 1327 O O . PRO A 1 172 ? -1.229 8.681 21.401 1.00 73.62 172 PRO A O 1
ATOM 1330 N N . LYS A 1 173 ? -0.948 7.194 23.065 1.00 75.75 173 LYS A N 1
ATOM 1331 C CA . LYS A 1 173 ? -2.223 7.368 23.806 1.00 75.75 173 LYS A CA 1
ATOM 1332 C C . LYS A 1 173 ? -3.485 6.921 23.064 1.00 75.75 173 LYS A C 1
ATOM 1334 O O . LYS A 1 173 ? -4.343 6.300 23.683 1.00 75.75 173 LYS A O 1
ATOM 1339 N N . ALA A 1 174 ? -3.606 7.216 21.773 1.00 78.50 174 ALA A N 1
ATOM 1340 C CA . ALA A 1 174 ? -4.762 6.834 20.973 1.00 78.50 174 ALA A CA 1
ATOM 1341 C C . ALA A 1 174 ? -4.600 5.449 20.325 1.00 78.50 174 ALA A C 1
ATOM 1343 O O . ALA A 1 174 ? -5.601 4.766 20.147 1.00 78.50 174 ALA A O 1
ATOM 1344 N N . GLY A 1 175 ? -3.381 4.980 20.037 1.00 74.00 175 GLY A N 1
ATOM 1345 C CA . GLY A 1 175 ? -3.134 3.674 19.409 1.00 74.00 175 GLY A CA 1
ATOM 1346 C C . GLY A 1 175 ? -3.689 2.485 20.201 1.00 74.00 175 GLY A C 1
ATOM 1347 O O . GLY A 1 175 ? -4.217 1.550 19.613 1.00 74.00 175 GLY A O 1
ATOM 1348 N N . ASN A 1 176 ? -3.693 2.563 21.535 1.00 88.00 176 ASN A N 1
ATOM 1349 C CA . ASN A 1 176 ? -4.200 1.497 22.415 1.00 88.00 176 ASN A CA 1
ATOM 1350 C C . ASN A 1 176 ? -5.733 1.435 22.529 1.00 88.00 176 ASN A C 1
ATOM 1352 O O . ASN A 1 176 ? -6.263 0.605 23.267 1.00 88.00 176 ASN A O 1
ATOM 1356 N N . LEU A 1 177 ? -6.460 2.326 21.854 1.00 95.25 177 LEU A N 1
ATOM 1357 C CA . LEU A 1 177 ? -7.917 2.266 21.821 1.00 95.25 177 LEU A CA 1
ATOM 1358 C C . LEU A 1 177 ? -8.379 1.017 21.048 1.00 95.25 177 LEU A C 1
ATOM 1360 O O . LEU A 1 177 ? -7.687 0.576 20.128 1.00 95.25 177 LEU A O 1
ATOM 1364 N N . PRO A 1 178 ? -9.540 0.433 21.391 1.00 97.06 178 PRO A N 1
ATOM 1365 C CA . PRO A 1 178 ? -9.978 -0.811 20.773 1.00 97.06 178 PRO A CA 1
ATOM 1366 C C . PRO A 1 178 ? -10.283 -0.625 19.286 1.00 97.06 178 PRO A C 1
ATOM 1368 O O . PRO A 1 178 ? -10.798 0.419 18.874 1.00 97.06 178 PRO A O 1
ATOM 1371 N N . ILE A 1 179 ? -10.045 -1.664 18.483 1.00 98.25 179 ILE A N 1
ATOM 1372 C CA . ILE A 1 179 ? -10.643 -1.745 17.150 1.00 98.25 179 ILE A CA 1
ATOM 1373 C C . ILE A 1 179 ? -12.108 -2.159 17.312 1.00 98.25 179 ILE A C 1
ATOM 1375 O O . ILE A 1 179 ? -12.408 -3.268 17.750 1.00 98.25 179 ILE A O 1
ATOM 1379 N N . VAL A 1 180 ? -13.029 -1.263 16.966 1.00 98.56 180 VAL A N 1
ATOM 1380 C CA . VAL A 1 180 ? -14.477 -1.470 17.149 1.00 98.56 180 VAL A CA 1
ATOM 1381 C C . VAL A 1 180 ? -15.164 -1.985 15.887 1.00 98.56 180 VAL A C 1
ATOM 1383 O O . VAL A 1 180 ? -16.229 -2.602 15.965 1.00 98.56 180 VAL A O 1
ATOM 1386 N N . ALA A 1 181 ? -14.561 -1.756 14.720 1.00 98.75 181 ALA A N 1
ATOM 1387 C CA . ALA A 1 181 ? -15.072 -2.248 13.453 1.00 98.75 181 ALA A CA 1
ATOM 1388 C C . ALA A 1 181 ? -13.960 -2.508 12.432 1.00 98.75 181 ALA A C 1
ATOM 1390 O O . ALA A 1 181 ? -12.939 -1.824 12.425 1.00 98.75 181 ALA A O 1
ATOM 1391 N N . MET A 1 182 ? -14.216 -3.458 11.539 1.00 98.69 182 MET A N 1
ATOM 1392 C CA . MET A 1 182 ? -13.549 -3.627 10.256 1.00 98.69 182 MET A CA 1
ATOM 1393 C C . MET A 1 182 ? -14.515 -3.246 9.134 1.00 98.69 182 MET A C 1
ATOM 1395 O O . MET A 1 182 ? -15.696 -3.595 9.194 1.00 98.69 182 MET A O 1
ATOM 1399 N N . ILE A 1 183 ? -14.010 -2.570 8.109 1.00 98.62 183 ILE A N 1
ATOM 1400 C CA . ILE A 1 183 ? -14.709 -2.331 6.847 1.00 98.62 183 ILE A CA 1
ATOM 1401 C C . ILE A 1 183 ? -13.893 -2.992 5.741 1.00 98.62 183 ILE A C 1
ATOM 1403 O O . ILE A 1 183 ? -12.704 -2.709 5.620 1.00 98.62 183 ILE A O 1
ATOM 1407 N N . TYR A 1 184 ? -14.536 -3.852 4.954 1.00 98.38 184 TYR A N 1
ATOM 1408 C CA . TYR A 1 184 ? -13.988 -4.373 3.703 1.00 98.38 184 TYR A CA 1
ATOM 1409 C C . TYR A 1 184 ? -14.560 -3.549 2.559 1.00 98.38 184 TYR A C 1
ATOM 1411 O O . TYR A 1 184 ? -15.781 -3.498 2.371 1.00 98.38 184 TYR A O 1
ATOM 1419 N N . SER A 1 185 ? -13.686 -2.874 1.823 1.00 98.12 185 SER A N 1
ATOM 1420 C CA . SER A 1 185 ? -14.078 -2.029 0.700 1.00 98.12 185 SER A CA 1
ATOM 1421 C C . SER A 1 185 ? -14.648 -2.835 -0.463 1.00 98.12 185 SER A C 1
ATOM 1423 O O . SER A 1 185 ? -15.593 -2.379 -1.106 1.00 98.12 185 SER A O 1
ATOM 1425 N N . HIS A 1 186 ? -14.108 -4.032 -0.705 1.00 97.94 186 HIS A N 1
ATOM 1426 C CA . HIS A 1 186 ? -14.545 -4.963 -1.745 1.00 97.94 186 HIS A CA 1
ATOM 1427 C C . HIS A 1 186 ? -14.095 -6.408 -1.454 1.00 97.94 186 HIS A C 1
ATOM 1429 O O . HIS A 1 186 ? -13.554 -6.695 -0.385 1.00 97.94 186 HIS A O 1
ATOM 1435 N N . SER A 1 187 ? -14.372 -7.323 -2.388 1.00 97.12 187 SER A N 1
ATOM 1436 C CA . SER A 1 187 ? -14.257 -8.778 -2.229 1.00 97.12 187 SER A CA 1
ATOM 1437 C C . SER A 1 187 ? -12.886 -9.384 -2.545 1.00 97.12 187 SER A C 1
ATOM 1439 O O . SER A 1 187 ? -12.772 -10.605 -2.489 1.00 97.12 187 SER A O 1
ATOM 1441 N N . HIS A 1 188 ? -11.853 -8.592 -2.856 1.00 98.00 188 HIS A N 1
ATOM 1442 C CA . HIS A 1 188 ? -10.518 -9.134 -3.135 1.00 98.00 188 HIS A CA 1
ATOM 1443 C C . HIS A 1 188 ? -9.754 -9.467 -1.846 1.00 98.00 188 HIS A C 1
ATOM 1445 O O . HIS A 1 188 ? -9.888 -8.796 -0.815 1.00 98.00 188 HIS A O 1
ATOM 1451 N N . ALA A 1 189 ? -8.938 -10.523 -1.907 1.00 97.50 189 ALA A N 1
ATOM 1452 C CA . ALA A 1 189 ? -8.264 -11.117 -0.751 1.00 97.50 189 ALA A CA 1
ATOM 1453 C C . ALA A 1 189 ? -7.367 -10.142 0.023 1.00 97.50 189 ALA A C 1
ATOM 1455 O O . ALA A 1 189 ? -7.283 -10.232 1.247 1.00 97.50 189 ALA A O 1
ATOM 1456 N N . ASP A 1 190 ? -6.753 -9.171 -0.644 1.00 97.25 190 ASP A N 1
ATOM 1457 C CA . ASP A 1 190 ? -5.906 -8.151 -0.029 1.00 97.25 190 ASP A CA 1
ATOM 1458 C C . ASP A 1 190 ? -6.672 -7.129 0.827 1.00 97.25 190 ASP A C 1
ATOM 1460 O O . ASP A 1 190 ? -6.052 -6.329 1.525 1.00 97.25 190 ASP A O 1
ATOM 1464 N N . HIS A 1 191 ? -8.005 -7.190 0.864 1.00 98.19 191 HIS A N 1
ATOM 1465 C CA . HIS A 1 191 ? -8.840 -6.287 1.661 1.00 98.19 191 HIS A CA 1
ATOM 1466 C C . HIS A 1 191 ? -9.499 -6.968 2.871 1.00 98.19 191 HIS A C 1
ATOM 1468 O O . HIS A 1 191 ? -9.908 -6.284 3.813 1.00 98.19 191 HIS A O 1
ATOM 1474 N N . PHE A 1 192 ? -9.544 -8.305 2.916 1.00 97.69 192 PHE A N 1
ATOM 1475 C CA . PHE A 1 192 ? -10.132 -9.061 4.034 1.00 97.69 192 PHE A CA 1
ATOM 1476 C C . PHE A 1 192 ? -9.237 -10.180 4.590 1.00 97.69 192 PHE A C 1
ATOM 1478 O O . PHE A 1 192 ? -9.510 -10.695 5.681 1.00 97.69 192 PHE A O 1
ATOM 1485 N N . GLY A 1 193 ? -8.190 -10.593 3.877 1.00 97.69 193 GLY A N 1
ATOM 1486 C CA . GLY A 1 193 ? -7.436 -11.813 4.164 1.00 97.69 193 GLY A CA 1
ATOM 1487 C C . GLY A 1 193 ? -6.720 -11.804 5.519 1.00 97.69 193 GLY A C 1
ATOM 1488 O O . GLY A 1 193 ? -6.656 -12.828 6.207 1.00 97.69 193 GLY A O 1
ATOM 1489 N N . GLY A 1 194 ? -6.281 -10.638 5.996 1.00 98.12 194 GLY A N 1
ATOM 1490 C CA . GLY A 1 194 ? -5.700 -10.476 7.331 1.00 98.12 194 GLY A CA 1
ATOM 1491 C C . GLY A 1 194 ? -6.707 -10.307 8.474 1.00 98.12 194 GLY A C 1
ATOM 1492 O O . GLY A 1 194 ? -6.302 -10.184 9.633 1.00 98.12 194 GLY A O 1
ATOM 1493 N N . SER A 1 195 ? -8.016 -10.378 8.205 1.00 98.19 195 SER A N 1
ATOM 1494 C CA . SER A 1 195 ? -9.099 -10.191 9.190 1.00 98.19 195 SER A CA 1
ATOM 1495 C C . SER A 1 195 ? -8.959 -11.020 10.464 1.00 98.19 195 SER A C 1
ATOM 1497 O O . SER A 1 195 ? -9.298 -10.545 11.550 1.00 98.19 195 SER A O 1
ATOM 1499 N N . ARG A 1 196 ? -8.422 -12.243 10.368 1.00 98.25 196 ARG A N 1
ATOM 1500 C CA . ARG A 1 196 ? -8.221 -13.111 11.535 1.00 98.25 196 ARG A CA 1
ATOM 1501 C C . ARG A 1 196 ? -7.285 -12.480 12.570 1.00 98.25 196 ARG A C 1
ATOM 1503 O O . ARG A 1 196 ? -7.522 -12.663 13.755 1.00 98.25 196 ARG A O 1
ATOM 1510 N N . ALA A 1 197 ? -6.269 -11.718 12.158 1.00 98.19 197 ALA A N 1
ATOM 1511 C CA . ALA A 1 197 ? -5.378 -11.029 13.096 1.00 98.19 197 ALA A CA 1
ATOM 1512 C C . ALA A 1 197 ? -6.142 -10.017 13.956 1.00 98.19 197 ALA A C 1
ATOM 1514 O O . ALA A 1 197 ? -5.990 -9.991 15.175 1.00 98.19 197 ALA A O 1
ATOM 1515 N N . ILE A 1 198 ? -7.009 -9.229 13.318 1.00 98.44 198 ILE A N 1
ATOM 1516 C CA . ILE A 1 198 ? -7.823 -8.221 13.998 1.00 98.44 198 ILE A CA 1
ATOM 1517 C C . ILE A 1 198 ? -8.881 -8.889 14.880 1.00 98.44 198 ILE A C 1
ATOM 1519 O O . ILE A 1 198 ? -9.067 -8.480 16.021 1.00 98.44 198 ILE A O 1
ATOM 1523 N N . LYS A 1 199 ? -9.545 -9.946 14.391 1.00 98.44 199 LYS A N 1
ATOM 1524 C CA . LYS A 1 199 ? -10.566 -10.681 15.154 1.00 98.44 199 LYS A CA 1
ATOM 1525 C C . LYS A 1 199 ? -10.002 -11.358 16.404 1.00 98.44 199 LYS A C 1
ATOM 1527 O O . LYS A 1 199 ? -10.671 -11.353 17.432 1.00 98.44 199 LYS A O 1
ATOM 1532 N N . ASP A 1 200 ? -8.803 -11.929 16.316 1.00 98.38 200 ASP A N 1
ATOM 1533 C CA . ASP A 1 200 ? -8.154 -12.580 17.457 1.00 98.38 200 ASP A CA 1
ATOM 1534 C C . ASP A 1 200 ? -7.746 -11.545 18.524 1.00 98.38 200 ASP A C 1
ATOM 1536 O O . ASP A 1 200 ? -7.913 -11.796 19.715 1.00 98.38 200 ASP A O 1
ATOM 1540 N N . ALA A 1 201 ? -7.260 -10.367 18.109 1.00 97.62 201 ALA A N 1
ATOM 1541 C CA . ALA A 1 201 ? -6.895 -9.275 19.017 1.00 97.62 201 ALA A CA 1
ATOM 1542 C C . ALA A 1 201 ? -8.114 -8.541 19.612 1.00 97.62 201 ALA A C 1
ATOM 1544 O O . ALA A 1 201 ? -8.053 -8.057 20.742 1.00 97.62 201 ALA A O 1
ATOM 1545 N N . PHE A 1 202 ? -9.224 -8.470 18.869 1.00 98.00 202 PHE A N 1
ATOM 1546 C CA . PHE A 1 202 ? -10.451 -7.767 19.253 1.00 98.00 202 PHE A CA 1
ATOM 1547 C C . PHE A 1 202 ? -11.685 -8.651 19.000 1.00 98.00 202 PHE A C 1
ATOM 1549 O O . PHE A 1 202 ? -12.358 -8.505 17.974 1.00 98.00 202 PHE A O 1
ATOM 1556 N N . PRO A 1 203 ? -12.031 -9.561 19.931 1.00 98.12 203 PRO A N 1
ATOM 1557 C CA . PRO A 1 203 ? -13.111 -10.531 19.737 1.00 98.12 203 PRO A CA 1
ATOM 1558 C C . PRO A 1 203 ? -14.491 -9.915 19.475 1.00 98.12 203 PRO A C 1
ATOM 1560 O O . PRO A 1 203 ? -15.302 -10.539 18.793 1.00 98.12 203 PRO A O 1
ATOM 1563 N N . ASP A 1 204 ? -14.746 -8.689 19.931 1.00 97.62 204 ASP A N 1
ATOM 1564 C CA . ASP A 1 204 ? -16.031 -7.993 19.759 1.00 97.62 204 ASP A CA 1
ATOM 1565 C C . ASP A 1 204 ? -16.092 -7.094 18.510 1.00 97.62 204 ASP A C 1
ATOM 1567 O O . ASP A 1 204 ? -17.084 -6.394 18.290 1.00 97.62 204 ASP A O 1
ATOM 1571 N N . VAL A 1 205 ? -15.049 -7.104 17.667 1.00 98.50 205 VAL A N 1
ATOM 1572 C CA . VAL A 1 205 ? -14.994 -6.280 16.452 1.00 98.50 205 VAL A CA 1
ATOM 1573 C C . VAL A 1 205 ? -16.162 -6.598 15.511 1.00 98.50 205 VAL A C 1
ATOM 1575 O O . VAL A 1 205 ? -16.427 -7.760 15.176 1.00 98.50 205 VAL A O 1
ATOM 1578 N N . LYS A 1 206 ? -16.865 -5.552 15.064 1.00 98.50 206 LYS A N 1
ATOM 1579 C CA . LYS A 1 206 ? -17.918 -5.659 14.043 1.00 98.50 206 LYS A CA 1
ATOM 1580 C C . LYS A 1 206 ? -17.304 -5.684 12.650 1.00 98.50 206 LYS A C 1
ATOM 1582 O O . LYS A 1 206 ? -16.278 -5.058 12.424 1.00 98.50 206 LYS A O 1
ATOM 1587 N N . VAL A 1 207 ? -17.943 -6.360 11.703 1.00 98.25 207 VAL A N 1
ATOM 1588 C CA . VAL A 1 207 ? -17.459 -6.435 10.318 1.00 98.25 207 VAL A CA 1
ATOM 1589 C C . VAL A 1 207 ? -18.525 -5.891 9.384 1.00 98.25 207 VAL A C 1
ATOM 1591 O O . VAL A 1 207 ? -19.682 -6.303 9.465 1.00 98.25 207 VAL A O 1
ATOM 1594 N N . TYR A 1 208 ? -18.129 -4.971 8.512 1.00 98.31 208 TYR A N 1
ATOM 1595 C CA . TYR A 1 208 ? -18.976 -4.368 7.491 1.00 98.31 208 TYR A CA 1
ATOM 1596 C C . TYR A 1 208 ? -18.373 -4.610 6.109 1.00 98.31 208 TYR A C 1
ATOM 1598 O O . TYR A 1 208 ? -17.157 -4.583 5.939 1.00 98.31 208 TYR A O 1
ATOM 1606 N N . GLY A 1 209 ? -19.234 -4.804 5.118 1.00 97.38 209 GLY A N 1
ATOM 1607 C CA . GLY A 1 209 ? -18.863 -4.931 3.714 1.00 97.38 209 GLY A CA 1
ATOM 1608 C C . GLY A 1 209 ? -20.072 -4.679 2.819 1.00 97.38 209 GLY A C 1
ATOM 1609 O O . GLY A 1 209 ? -21.172 -4.406 3.314 1.00 97.38 209 GLY A O 1
ATOM 1610 N N . SER A 1 210 ? -19.873 -4.754 1.505 1.00 96.62 210 SER A N 1
ATOM 1611 C CA . SER A 1 210 ? -20.948 -4.599 0.525 1.00 96.62 210 SER A CA 1
ATOM 1612 C C . SER A 1 210 ? -22.036 -5.669 0.690 1.00 96.62 210 SER A C 1
ATOM 1614 O O . SER A 1 210 ? -21.844 -6.748 1.265 1.00 96.62 210 SER A O 1
ATOM 1616 N N . LYS A 1 211 ? -23.227 -5.374 0.162 1.00 95.94 211 LYS A N 1
ATOM 1617 C CA . LYS A 1 211 ? -24.291 -6.374 0.046 1.00 95.94 211 LYS A CA 1
ATOM 1618 C C . LYS A 1 211 ? -23.767 -7.538 -0.804 1.00 95.94 211 LYS A C 1
ATOM 1620 O O . LYS A 1 211 ? -23.372 -7.305 -1.935 1.00 95.94 211 LYS A O 1
ATOM 1625 N N . ASN A 1 212 ? -23.851 -8.761 -0.278 1.00 96.12 212 ASN A N 1
ATOM 1626 C CA . ASN A 1 212 ? -23.363 -10.011 -0.8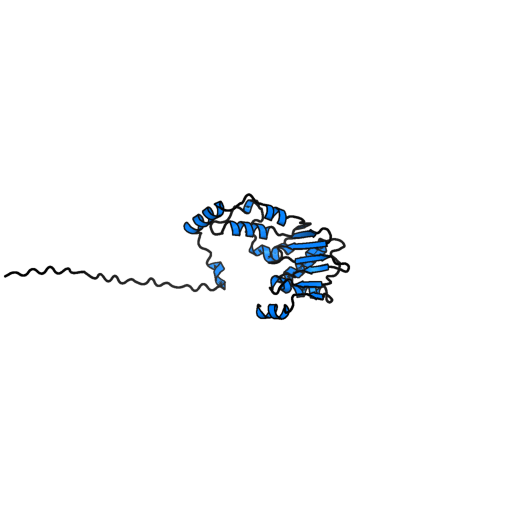87 1.00 96.12 212 ASN A CA 1
ATOM 1627 C C . ASN A 1 212 ? -21.843 -10.246 -0.857 1.00 96.12 212 ASN A C 1
ATOM 1629 O O . ASN A 1 212 ? -21.403 -11.240 -1.431 1.00 96.12 212 ASN A O 1
ATOM 1633 N N . ILE A 1 213 ? -21.061 -9.437 -0.133 1.00 96.06 213 ILE A N 1
ATOM 1634 C CA . ILE A 1 213 ? -19.593 -9.566 -0.109 1.00 96.06 213 ILE A CA 1
ATOM 1635 C C . ILE A 1 213 ? -19.100 -10.984 0.218 1.00 96.06 213 ILE A C 1
ATOM 1637 O O . ILE A 1 213 ? -18.117 -11.447 -0.341 1.00 96.06 213 ILE A O 1
ATOM 1641 N N . THR A 1 214 ? -19.799 -11.723 1.084 1.00 95.75 214 THR A N 1
ATOM 1642 C CA . THR A 1 214 ? -19.413 -13.095 1.444 1.00 95.75 214 THR A CA 1
ATOM 1643 C C . THR A 1 214 ? -19.550 -14.078 0.290 1.00 95.75 214 THR A C 1
ATOM 1645 O O . THR A 1 214 ? -18.758 -15.009 0.203 1.00 95.75 214 THR A O 1
ATOM 1648 N N . LYS A 1 215 ? -20.545 -13.892 -0.585 1.00 97.00 215 LYS A N 1
ATOM 1649 C CA . LYS A 1 215 ? -20.691 -14.705 -1.792 1.00 97.00 215 LYS A CA 1
ATOM 1650 C C . LYS A 1 215 ? -19.574 -14.379 -2.779 1.00 97.00 215 LYS A C 1
ATOM 1652 O O . LYS A 1 215 ? -18.936 -15.295 -3.270 1.00 97.00 215 LYS A O 1
ATOM 1657 N N . GLU A 1 216 ? -19.333 -13.095 -3.021 1.00 97.06 216 GLU A N 1
ATOM 1658 C CA . GLU A 1 216 ? -18.315 -12.625 -3.970 1.00 97.06 216 GLU A CA 1
ATOM 1659 C C . GLU A 1 216 ? -16.912 -13.090 -3.561 1.00 97.06 216 GLU A C 1
ATOM 1661 O O . GLU A 1 216 ? -16.191 -13.639 -4.384 1.00 97.06 216 GLU A O 1
ATOM 1666 N N . ILE A 1 217 ? -16.580 -12.994 -2.267 1.00 96.38 217 ILE A N 1
ATOM 1667 C CA . ILE A 1 217 ? -15.321 -13.508 -1.708 1.00 96.38 217 ILE A CA 1
ATOM 1668 C C . ILE A 1 217 ? -15.119 -14.997 -2.024 1.00 96.38 217 ILE A C 1
ATOM 1670 O O . ILE A 1 217 ? -14.001 -15.404 -2.320 1.00 96.38 217 ILE A O 1
ATOM 1674 N N . VAL A 1 218 ? -16.168 -15.816 -1.923 1.00 96.06 218 VAL A N 1
ATOM 1675 C CA . VAL A 1 218 ? -16.069 -17.269 -2.144 1.00 96.06 218 VAL A CA 1
ATOM 1676 C C . VAL A 1 218 ? -16.099 -17.627 -3.627 1.00 96.06 218 VAL A C 1
ATOM 1678 O O . VAL A 1 218 ? -15.493 -18.610 -4.024 1.00 96.06 218 VAL A O 1
ATOM 1681 N N . ASP A 1 219 ? -16.825 -16.874 -4.449 1.00 96.94 219 ASP A N 1
ATOM 1682 C CA . ASP A 1 219 ? -16.914 -17.164 -5.882 1.00 96.94 219 ASP A CA 1
ATOM 1683 C C . ASP A 1 219 ? -15.592 -16.870 -6.618 1.00 96.94 219 ASP A C 1
ATOM 1685 O O . ASP A 1 219 ? -15.324 -17.474 -7.655 1.00 96.94 219 ASP A O 1
ATOM 1689 N N . GLU A 1 220 ? -14.796 -15.925 -6.113 1.00 93.50 220 GLU A N 1
ATOM 1690 C CA . GLU A 1 220 ? -13.558 -15.456 -6.747 1.00 93.50 220 GLU A CA 1
ATOM 1691 C C . GLU A 1 220 ? -12.288 -16.192 -6.281 1.00 93.50 220 GLU A C 1
ATOM 1693 O O . GLU A 1 220 ? -11.336 -16.300 -7.058 1.00 93.50 220 GLU A O 1
ATOM 1698 N N . ASN A 1 221 ? -12.268 -16.691 -5.038 1.00 88.75 221 ASN A N 1
ATOM 1699 C CA . ASN A 1 221 ? -11.084 -17.268 -4.376 1.00 88.75 221 ASN A CA 1
ATOM 1700 C C . ASN A 1 221 ? -11.236 -18.768 -4.095 1.00 88.75 221 ASN A C 1
ATOM 1702 O O . ASN A 1 221 ? -10.201 -19.473 -4.129 1.00 88.75 221 ASN A O 1
#

Sequence (221 aa):
MKKTTLAIVISSLSLSVIAADHGHDHAHLSTIGEHGGKDATKATIQYNNEFAKTLNFKDVRAFENNNRGLIAEFDQATGDIIRNSFNFIDADVANADNAPDSVNPSLWRQAVLNQAATGLYEVVPGKIYQVRGTDLSSISFIRSDSGWIVYDVLLTKKSAAQSLKFFQENVPKAGNLPIVAMIYSHSHADHFGGSRAIKDAFPDVKVYGSKNITKEIVDEN

Mean predicted aligned error: 9.25 Å

Foldseek 3Di:
DDDDDDDDDPPPPPDPPPPPPPPPPPCDPVCPVVVDDDAQDPVLLVVLVVVLVVDDLVPCVLLVVLCAQFQDFDDPVQLVQPCVVVVVQALDSVCLQVDGSNDRSPVSNVSSSLSSQGGKGDPDPPAKIWRGNSAPDIWMWGDDPQATEIWFQAQALVSNLSSLVRQLVRPPPRSPGQHAEYEQAAQDNGRCNNVVNNCVVHVNYYYYYDDCSVVSNVVVD

InterPro domains:
  IPR001279 Metallo-beta-lactamase [PF00753] (134-211)
  IPR036866 Ribonuclease Z/Hydroxyacylglutathione hydrolase-like [SSF56281] (37-219)
  IPR052195 Bacterial Alkyl/Aryl-Sulfatase [PTHR43223] (21-221)

Organism: NCBI:txid69539

Nearest PDB structures (foldseek):
  4pdx-assembly1_B  TM=8.467E-01  e=6.997E-13  Escherichia coli K-12
  4pdx-assembly1_A  TM=8.411E-01  e=6.592E-13  Escherichia coli K-12
  4nur-assembly1_A  TM=8.690E-01  e=3.958E-12  Pseudomonas sp. S9
  7tl5-assembly1_A  TM=8.248E-01  e=1.160E-11  Klebsiella pneumoniae subsp. pneumoniae NTUH-K2044
  5a23-assembly1_C  TM=7.714E-01  e=3.204E-11  Pseudomonas aeruginosa

Solvent-accessible surface area (backbone atoms only — not comparable to full-atom values): 12753 Å² total; per-residue (Å²): 143,85,88,83,83,88,77,84,81,79,79,79,78,78,74,80,77,74,74,74,82,74,78,75,77,77,76,48,84,91,48,54,82,78,71,58,83,78,80,56,48,73,66,49,36,50,51,34,57,58,52,46,76,76,54,67,81,87,66,52,62,69,56,56,59,65,57,54,42,63,76,44,71,54,54,68,81,54,36,52,68,50,40,63,87,49,64,87,55,58,40,51,74,84,48,27,79,65,44,55,64,77,42,53,40,70,58,36,29,49,50,17,52,55,57,51,35,49,28,35,25,45,78,38,88,97,40,30,34,35,40,32,39,43,42,98,38,53,36,32,42,34,60,54,96,87,24,28,34,38,39,20,34,15,46,36,41,65,44,28,41,51,49,51,52,54,46,36,73,72,33,77,89,61,35,80,46,49,55,54,31,39,37,28,86,58,55,54,56,43,23,49,44,3,42,62,34,54,42,71,78,26,79,82,42,42,81,46,60,56,94,62,36,74,58,50,35,61,75,76,107

pLDDT: mean 87.83, std 16.78, range [39.38, 98.75]

Radius of gyration: 28.36 Å; Cα contacts (8 Å, |Δi|>4): 321; chains: 1; bounding box: 43×50×115 Å